Protein AF-A0AAD4HWP1-F1 (afdb_monomer_lite)

pLDDT: mean 71.3, std 18.56, range [20.5, 94.75]

InterPro domains:
  IPR002227 Tyrosinase copper-binding domain [PF00264] (103-149)
  IPR008922 Di-copper centre-containing domain superfamily [G3DSA:1.10.1280.10] (20-89)
  IPR008922 Di-copper centre-containing domain superfamily [G3DSA:1.10.1280.10] (90-234)
  IPR008922 Di-copper centre-containing domain superfamily [SSF48056] (41-222)

Radius of gyration: 22.64 Å; chains: 1; bounding box: 52×62×54 Å

Organism: NCBI:txid669026

Sequence (339 aa):
MLALSEFKALDETDELSYFGITVRIAAEYPPDLQPEYVAAAQTLRQPYWDWASDPTLPPALYTVNVTVRAPCGILEIPNPLRGYEFKRPAYDIFARTKTFDSSGWRVSSFEFPHNIVHALSVCNGTFSDLNWSAFDPIFNV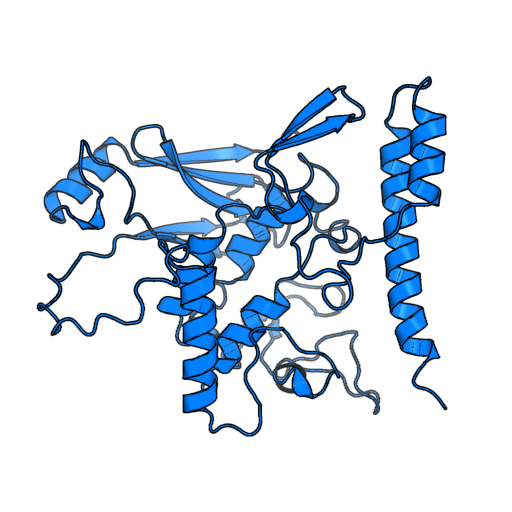DRLVAMWQVIHNEEAIFTVTGYSTGQYATLVNSTVGADSPLKPFFDENLNFHTSKTVANITRFGYTYPEMPNWAMPPEARAGHVRAQVNSLYSKGANSLGQMLSFSTASRSKARHYYTAEIVVDRSEMPLPSIMRLVVGGTVVGRMALLGMPQEGVATISLPLQEVPIGNQSMKDLPPARVVLFLQENLTIEIGKRQA

Structure (mmCIF, N/CA/C/O backbone):
data_AF-A0AAD4HWP1-F1
#
_entry.id   AF-A0AAD4HWP1-F1
#
loop_
_atom_site.group_PDB
_atom_site.id
_atom_site.type_symbol
_atom_site.label_atom_id
_atom_site.label_alt_id
_atom_site.label_comp_id
_atom_site.label_asym_id
_atom_site.label_entity_id
_atom_site.label_seq_id
_atom_site.pdbx_PDB_ins_code
_atom_site.Cartn_x
_atom_site.Cartn_y
_atom_site.Cartn_z
_atom_site.occupancy
_atom_site.B_iso_or_equiv
_atom_site.auth_seq_id
_atom_site.auth_comp_id
_atom_site.auth_asym_id
_atom_site.auth_atom_id
_atom_site.pdbx_PDB_model_num
ATOM 1 N N . MET A 1 1 ? 4.961 -23.664 -30.055 1.00 24.91 1 MET A N 1
ATOM 2 C CA . MET A 1 1 ? 3.611 -24.001 -29.551 1.00 24.91 1 MET A CA 1
ATOM 3 C C . MET A 1 1 ? 3.740 -24.363 -28.069 1.00 24.91 1 MET A C 1
ATOM 5 O O . MET A 1 1 ? 3.626 -25.525 -27.723 1.00 24.91 1 MET A O 1
ATOM 9 N N . LEU A 1 2 ? 4.091 -23.383 -27.222 1.00 21.86 2 LEU A N 1
ATOM 10 C CA . LEU A 1 2 ? 4.434 -23.590 -25.799 1.00 21.86 2 LEU A CA 1
ATOM 11 C C . LEU A 1 2 ? 3.837 -22.522 -24.854 1.00 21.86 2 LEU A C 1
ATOM 13 O O . LEU A 1 2 ? 4.086 -22.567 -23.665 1.00 21.86 2 LEU A O 1
ATOM 17 N N . ALA A 1 3 ? 3.007 -21.595 -25.349 1.00 22.25 3 ALA A N 1
ATOM 18 C CA . ALA A 1 3 ? 2.520 -20.451 -24.559 1.00 22.25 3 ALA A CA 1
ATOM 19 C C . ALA A 1 3 ? 1.042 -20.543 -24.116 1.00 22.25 3 ALA A C 1
ATOM 21 O O . ALA A 1 3 ? 0.520 -19.608 -23.525 1.00 22.25 3 ALA A O 1
ATOM 22 N N . LEU A 1 4 ? 0.346 -21.649 -24.403 1.00 22.45 4 LEU A N 1
ATOM 23 C CA . LEU A 1 4 ? -1.068 -21.838 -24.027 1.00 22.45 4 LEU A CA 1
ATOM 24 C C . LEU A 1 4 ? -1.260 -22.789 -22.835 1.00 22.45 4 LEU A C 1
ATOM 26 O O . LEU A 1 4 ? -2.320 -22.774 -22.223 1.00 22.45 4 LEU A O 1
ATOM 30 N N . SER A 1 5 ? -0.255 -23.597 -22.484 1.00 20.50 5 SER A N 1
ATOM 31 C CA . SER A 1 5 ? -0.328 -24.529 -21.350 1.00 20.50 5 SER A CA 1
ATOM 32 C C . SER A 1 5 ? 0.053 -23.890 -20.012 1.00 20.50 5 SER A C 1
ATOM 34 O O . SER A 1 5 ? -0.501 -24.278 -18.993 1.00 20.50 5 SER A O 1
ATOM 36 N N . GLU A 1 6 ? 0.949 -22.897 -19.998 1.00 25.31 6 GLU A N 1
ATOM 37 C CA . GLU A 1 6 ? 1.400 -22.235 -18.759 1.00 25.31 6 GLU A CA 1
ATOM 38 C C . GLU A 1 6 ? 0.406 -21.179 -18.252 1.00 25.31 6 GLU A C 1
ATOM 40 O O . GLU A 1 6 ? 0.183 -21.080 -17.049 1.00 25.31 6 GLU A O 1
ATOM 45 N N . PHE A 1 7 ? -0.283 -20.468 -19.153 1.00 23.41 7 PHE A N 1
ATOM 46 C CA . PHE A 1 7 ? -1.376 -19.560 -18.775 1.00 23.41 7 PHE A CA 1
ATOM 47 C C . PHE A 1 7 ? -2.590 -20.321 -18.225 1.00 23.41 7 PHE A C 1
ATOM 49 O O . PHE A 1 7 ? -3.254 -19.859 -17.305 1.00 23.41 7 PHE A O 1
ATOM 56 N N . LYS A 1 8 ? -2.837 -21.526 -18.754 1.00 22.92 8 LYS A N 1
ATOM 57 C CA . LYS A 1 8 ? -3.893 -22.418 -18.274 1.00 22.92 8 LYS A CA 1
ATOM 58 C C . LYS A 1 8 ? -3.562 -23.025 -16.907 1.00 22.92 8 LYS A C 1
ATOM 60 O O . LYS A 1 8 ? -4.467 -23.256 -16.124 1.00 22.92 8 LYS A O 1
ATOM 65 N N . ALA A 1 9 ? -2.278 -23.233 -16.607 1.00 24.92 9 ALA A N 1
ATOM 66 C CA . ALA A 1 9 ? -1.842 -23.752 -15.314 1.00 24.92 9 ALA A CA 1
ATOM 67 C C . ALA A 1 9 ? -2.007 -22.727 -14.180 1.00 24.92 9 ALA A C 1
ATOM 69 O O . ALA A 1 9 ? -2.403 -23.132 -13.096 1.00 24.92 9 ALA A O 1
ATOM 70 N N . LEU A 1 10 ? -1.758 -21.431 -14.428 1.00 30.08 10 LEU A N 1
ATOM 71 C CA . LEU A 1 10 ? -2.001 -20.355 -13.450 1.00 30.08 10 LEU A CA 1
ATOM 72 C C . LEU A 1 10 ? -3.505 -20.158 -13.168 1.00 30.08 10 LEU A C 1
ATOM 74 O O . LEU A 1 10 ? -3.900 -20.092 -12.007 1.00 30.08 10 LEU A O 1
ATOM 78 N N . ASP A 1 11 ? -4.335 -20.171 -14.217 1.00 33.06 11 ASP A N 1
ATOM 79 C CA . ASP A 1 11 ? -5.805 -20.079 -14.135 1.00 33.06 11 ASP A CA 1
ATOM 80 C C . ASP A 1 11 ? -6.427 -21.314 -13.444 1.00 33.06 11 ASP A C 1
ATOM 82 O O . ASP A 1 11 ? -7.262 -21.192 -12.551 1.00 33.06 11 ASP A O 1
ATOM 86 N N . GLU A 1 12 ? -5.943 -22.527 -13.751 1.00 31.53 12 GLU A N 1
ATOM 87 C CA . GLU A 1 12 ? -6.370 -23.756 -13.066 1.00 31.53 12 GLU A CA 1
ATOM 88 C C . GLU A 1 12 ? -5.889 -23.806 -11.599 1.00 31.53 12 GLU A C 1
ATOM 90 O O . GLU A 1 12 ? -6.622 -24.308 -10.748 1.00 31.53 12 GLU A O 1
ATOM 95 N N . THR A 1 13 ? -4.709 -23.266 -11.247 1.00 38.31 13 THR A N 1
ATOM 96 C CA . THR A 1 13 ? -4.259 -23.197 -9.838 1.00 38.31 13 THR A CA 1
ATOM 97 C C . THR A 1 13 ? -5.041 -22.187 -8.996 1.00 38.31 13 THR A C 1
ATOM 99 O O . THR A 1 13 ? -5.325 -22.480 -7.831 1.00 38.31 13 THR A O 1
ATOM 102 N N . ASP A 1 14 ? -5.449 -21.055 -9.575 1.00 41.28 14 ASP A N 1
ATOM 103 C CA . ASP A 1 14 ? -6.301 -20.068 -8.904 1.00 41.28 14 ASP A CA 1
ATOM 104 C C . ASP A 1 14 ? -7.759 -20.564 -8.797 1.00 41.28 14 ASP A C 1
ATOM 106 O O . ASP A 1 14 ? -8.369 -20.438 -7.732 1.00 41.28 14 ASP A O 1
ATOM 110 N N . GLU A 1 15 ? -8.307 -21.244 -9.818 1.00 37.56 15 GLU A N 1
ATOM 111 C CA . GLU A 1 15 ? -9.622 -21.911 -9.732 1.00 37.56 15 GLU A CA 1
ATOM 112 C C . GLU A 1 15 ? -9.649 -23.042 -8.681 1.00 37.56 15 GLU A C 1
ATOM 114 O O . GLU A 1 15 ? -10.634 -23.187 -7.946 1.00 37.56 15 GLU A O 1
ATOM 119 N N . LEU A 1 16 ? -8.568 -23.826 -8.553 1.00 39.19 16 LEU A N 1
ATOM 120 C CA . LEU A 1 16 ? -8.432 -24.867 -7.522 1.00 39.19 16 LEU A CA 1
ATOM 121 C C . LEU A 1 16 ? -8.314 -24.275 -6.101 1.00 39.19 16 LEU A C 1
ATOM 123 O O . LEU A 1 16 ? -8.800 -24.882 -5.141 1.00 39.19 16 LEU A O 1
ATOM 127 N N . SER A 1 17 ? -7.735 -23.076 -5.963 1.00 47.16 17 SER A N 1
ATOM 128 C CA . SER A 1 17 ? -7.664 -22.305 -4.710 1.00 47.16 17 SER A CA 1
ATOM 129 C C . SER A 1 17 ? -9.038 -21.748 -4.288 1.00 47.16 17 SER A C 1
ATOM 131 O O . SER A 1 17 ? -9.480 -21.944 -3.148 1.00 47.16 17 SER A O 1
ATOM 133 N N . TYR A 1 18 ? -9.776 -21.162 -5.241 1.00 43.44 18 TYR A N 1
ATOM 134 C CA . TYR A 1 18 ? -11.169 -20.716 -5.083 1.00 43.44 18 TYR A CA 1
ATOM 135 C C . TYR A 1 18 ? -12.092 -21.847 -4.604 1.00 43.44 18 TYR A C 1
ATOM 137 O O . TYR A 1 18 ? -12.914 -21.656 -3.699 1.00 43.44 18 TYR A O 1
ATOM 145 N N . PHE A 1 19 ? -11.940 -23.043 -5.178 1.00 47.94 19 PHE A N 1
ATOM 146 C CA . PHE A 1 19 ? -12.702 -24.234 -4.803 1.00 47.94 19 PHE A CA 1
ATOM 147 C C . PHE A 1 19 ? -12.403 -24.678 -3.359 1.00 47.94 19 PHE A C 1
ATOM 149 O O . PHE A 1 19 ? -13.318 -24.988 -2.598 1.00 47.94 19 PHE A O 1
ATOM 156 N N . GLY A 1 20 ? -11.136 -24.650 -2.929 1.00 51.03 20 GLY A N 1
ATOM 157 C CA . GLY A 1 20 ? -10.736 -25.077 -1.582 1.00 51.03 20 GLY A CA 1
ATOM 158 C C . GLY A 1 20 ? -11.319 -24.220 -0.448 1.00 51.03 20 GLY A C 1
ATOM 159 O O . GLY A 1 20 ? -11.746 -24.752 0.581 1.00 51.03 20 GLY A O 1
ATOM 160 N N . ILE A 1 21 ? -11.376 -22.897 -0.627 1.00 53.59 21 ILE A N 1
ATOM 161 C CA . ILE A 1 21 ? -11.897 -21.960 0.386 1.00 53.59 21 ILE A CA 1
ATOM 162 C C . ILE A 1 21 ? -13.422 -21.974 0.435 1.00 53.59 21 ILE A C 1
ATOM 164 O O . ILE A 1 21 ? -14.011 -22.021 1.516 1.00 53.59 21 ILE A O 1
ATOM 168 N N . THR A 1 22 ? -14.075 -21.962 -0.723 1.00 54.72 22 THR A N 1
ATOM 169 C CA . THR A 1 22 ? -15.540 -21.954 -0.803 1.00 54.72 22 THR A CA 1
ATOM 170 C C . THR A 1 22 ? -16.141 -23.238 -0.244 1.00 54.72 22 THR A C 1
ATOM 172 O O . THR A 1 22 ? -17.139 -23.171 0.468 1.00 54.72 22 THR A O 1
ATOM 175 N N . VAL A 1 23 ? -15.488 -24.389 -0.451 1.00 63.19 23 VAL A N 1
ATOM 176 C CA . VAL A 1 23 ? -15.881 -25.671 0.154 1.00 63.19 23 VAL A CA 1
ATOM 177 C C . VAL A 1 23 ? -15.722 -25.654 1.681 1.00 63.19 23 VAL A C 1
ATOM 179 O O . VAL A 1 23 ? -16.561 -26.212 2.388 1.00 63.19 23 VAL A O 1
ATOM 182 N N . ARG A 1 24 ? -14.700 -24.973 2.221 1.00 66.00 24 ARG A N 1
ATOM 183 C CA . ARG A 1 24 ? -14.530 -24.811 3.677 1.00 66.00 24 ARG A CA 1
ATOM 184 C C . ARG A 1 24 ? -15.569 -23.880 4.296 1.00 66.00 24 ARG A C 1
ATOM 186 O O . ARG A 1 24 ? -16.155 -24.240 5.308 1.00 66.00 24 ARG A O 1
ATOM 193 N N . ILE A 1 25 ? -15.833 -22.730 3.678 1.00 63.06 25 ILE A N 1
ATOM 194 C CA . ILE A 1 25 ? -16.871 -21.795 4.138 1.00 63.06 25 ILE A CA 1
ATOM 195 C C . ILE A 1 25 ? -18.251 -22.456 4.048 1.00 63.06 25 ILE A C 1
ATOM 197 O O . ILE A 1 25 ? -19.059 -22.325 4.963 1.00 63.06 25 ILE A O 1
ATOM 201 N N . ALA A 1 26 ? -18.511 -23.224 2.986 1.00 72.88 26 ALA A N 1
ATOM 202 C CA . ALA A 1 26 ? -19.734 -24.005 2.846 1.00 72.88 26 ALA A CA 1
ATOM 203 C C . ALA A 1 26 ? -19.926 -25.010 3.994 1.00 72.88 26 ALA A C 1
ATOM 205 O O . ALA A 1 26 ? -21.056 -25.223 4.429 1.00 72.88 26 ALA A O 1
ATOM 206 N N . ALA A 1 27 ? -18.838 -25.574 4.530 1.00 73.31 27 ALA A N 1
ATOM 207 C CA . ALA A 1 27 ? -18.883 -26.478 5.676 1.00 73.31 27 ALA A CA 1
ATOM 208 C C . ALA A 1 27 ? -19.236 -25.779 7.005 1.00 73.31 27 ALA A C 1
ATOM 210 O O . ALA A 1 27 ? -19.642 -26.459 7.944 1.00 73.31 27 ALA A O 1
ATOM 211 N N . GLU A 1 28 ? -19.137 -24.451 7.096 1.00 76.06 28 GLU A N 1
ATOM 212 C CA . GLU A 1 28 ? -19.514 -23.689 8.297 1.00 76.06 28 GLU A CA 1
ATOM 213 C C . GLU A 1 28 ? -21.018 -23.366 8.353 1.00 76.06 28 GLU A C 1
ATOM 215 O O . GLU A 1 28 ? -21.523 -23.000 9.415 1.00 76.06 28 GLU A O 1
ATOM 220 N N . TYR A 1 29 ? -21.754 -23.512 7.241 1.00 81.06 29 TYR A N 1
ATOM 221 C CA . TYR A 1 29 ? -23.195 -23.247 7.215 1.00 81.06 29 TYR A CA 1
ATOM 222 C C . TYR A 1 29 ? -23.994 -24.265 8.040 1.00 81.06 29 TYR A C 1
ATOM 224 O O . TYR A 1 29 ? -23.599 -25.431 8.147 1.00 81.06 29 TYR A O 1
ATOM 232 N N . PRO A 1 30 ? -25.162 -23.854 8.571 1.00 83.44 30 PRO A N 1
ATOM 233 C CA . PRO A 1 30 ? -26.112 -24.762 9.200 1.00 83.44 30 PRO A CA 1
ATOM 234 C C . PRO A 1 30 ? -26.432 -25.991 8.324 1.00 83.44 30 PRO A C 1
ATOM 236 O O . PRO A 1 30 ? -26.456 -25.867 7.094 1.00 83.44 30 PRO A O 1
ATOM 239 N N . PRO A 1 31 ? -26.706 -27.171 8.920 1.00 87.56 31 PRO A N 1
ATOM 240 C CA . PRO A 1 31 ? -26.867 -28.429 8.179 1.00 87.56 31 PRO A CA 1
ATOM 241 C C . PRO A 1 31 ? -27.932 -28.400 7.074 1.00 87.56 31 PRO A C 1
ATOM 243 O O . PRO A 1 31 ? -27.819 -29.118 6.085 1.00 87.56 31 PRO A O 1
ATOM 246 N N . ASP A 1 32 ? -28.964 -27.573 7.233 1.00 89.38 32 ASP A N 1
ATOM 247 C CA . ASP A 1 32 ? -30.044 -27.370 6.267 1.00 89.38 32 ASP A CA 1
ATOM 248 C C . ASP A 1 32 ? -29.620 -26.555 5.033 1.00 89.38 32 ASP A C 1
ATOM 250 O O . ASP A 1 32 ? -30.212 -26.715 3.968 1.00 89.38 32 ASP A O 1
ATOM 254 N N . LEU A 1 33 ? -28.581 -25.722 5.150 1.00 82.81 33 LEU A N 1
ATOM 255 C CA . LEU A 1 33 ? -28.052 -24.882 4.067 1.00 82.81 33 LEU A CA 1
ATOM 256 C C . LEU A 1 33 ? -26.756 -25.430 3.463 1.00 82.81 33 LEU A C 1
ATOM 258 O O . LEU A 1 33 ? -26.418 -25.114 2.324 1.00 82.81 33 LEU A O 1
ATOM 262 N N . GLN A 1 34 ? -26.036 -26.272 4.200 1.00 81.50 34 GLN A N 1
ATOM 263 C CA . GLN A 1 34 ? -24.757 -26.847 3.785 1.00 81.50 34 GLN A CA 1
ATOM 264 C C . GLN A 1 34 ? -24.772 -27.450 2.363 1.00 81.50 34 GLN A C 1
ATOM 266 O O . GLN A 1 34 ? -23.876 -27.117 1.586 1.00 81.50 34 GLN A O 1
ATOM 271 N N . PRO A 1 35 ? -25.766 -28.273 1.956 1.00 87.06 35 PRO A N 1
ATOM 272 C CA . PRO A 1 35 ? -25.779 -28.869 0.617 1.00 87.06 35 PRO A CA 1
ATOM 273 C C . PRO A 1 35 ? -25.828 -27.833 -0.514 1.00 87.06 35 PRO A C 1
ATOM 275 O O . PRO A 1 35 ? -25.159 -28.003 -1.532 1.00 87.06 35 PRO A O 1
ATOM 278 N N . GLU A 1 36 ? -26.586 -26.749 -0.323 1.00 86.56 36 GLU A N 1
ATOM 279 C CA . GLU A 1 36 ? -26.705 -25.648 -1.285 1.00 86.56 36 GLU A CA 1
ATOM 280 C C . GLU A 1 36 ? -25.365 -24.924 -1.444 1.00 86.56 36 GLU A C 1
ATOM 282 O O . GLU A 1 36 ? -24.879 -24.744 -2.560 1.00 86.56 36 GLU A O 1
ATOM 287 N N . TYR A 1 37 ? -24.729 -24.563 -0.328 1.00 80.25 37 TYR A N 1
ATOM 288 C CA . TYR A 1 37 ? -23.473 -23.818 -0.350 1.00 80.25 37 TYR A CA 1
ATOM 289 C C . TYR A 1 37 ? -22.280 -24.667 -0.791 1.00 80.25 37 TYR A C 1
ATOM 291 O O . TYR A 1 37 ? -21.380 -24.138 -1.440 1.00 80.25 37 TYR A O 1
ATOM 299 N N . VAL A 1 38 ? -22.278 -25.978 -0.517 1.00 80.62 38 VAL A N 1
ATOM 300 C CA . VAL A 1 38 ? -21.264 -26.902 -1.051 1.00 80.62 38 VAL A CA 1
ATOM 301 C C . VAL A 1 38 ? -21.410 -27.023 -2.567 1.00 80.62 38 VAL A C 1
ATOM 303 O O . VAL A 1 38 ? -20.410 -26.953 -3.277 1.00 80.62 38 VAL A O 1
ATOM 306 N N . ALA A 1 39 ? -22.636 -27.143 -3.085 1.00 80.75 39 ALA A N 1
ATOM 307 C CA . ALA A 1 39 ? -22.871 -27.162 -4.528 1.00 80.75 39 ALA A CA 1
ATOM 308 C C . ALA A 1 39 ? -22.471 -25.829 -5.187 1.00 80.75 39 ALA A C 1
ATOM 310 O O . ALA A 1 39 ? -21.779 -25.824 -6.205 1.00 80.75 39 ALA A O 1
ATOM 311 N N . ALA A 1 40 ? -22.835 -24.696 -4.577 1.00 73.31 40 ALA A N 1
ATOM 312 C CA . ALA A 1 40 ? -22.468 -23.371 -5.067 1.00 73.31 40 ALA A CA 1
ATOM 313 C C . ALA A 1 40 ? -20.943 -23.178 -5.102 1.00 73.31 40 ALA A C 1
ATOM 315 O O . ALA A 1 40 ? -20.411 -22.732 -6.118 1.00 73.31 40 ALA A O 1
ATOM 316 N N . ALA A 1 41 ? -20.242 -23.585 -4.039 1.00 70.50 41 ALA A N 1
ATOM 317 C CA . ALA A 1 41 ? -18.783 -23.574 -3.948 1.00 70.50 41 ALA A CA 1
ATOM 318 C C . ALA A 1 41 ? -18.117 -24.364 -5.083 1.00 70.50 41 ALA A C 1
ATOM 320 O O . ALA A 1 41 ? -17.163 -23.889 -5.693 1.00 70.50 41 ALA A O 1
ATOM 321 N N . GLN A 1 42 ? -18.663 -25.536 -5.423 1.00 69.69 42 GLN A N 1
ATOM 322 C CA . GLN A 1 42 ? -18.120 -26.376 -6.491 1.00 69.69 42 GLN A CA 1
ATOM 323 C C . GLN A 1 42 ? -18.219 -25.733 -7.882 1.00 69.69 42 GLN A C 1
ATOM 325 O O . GLN A 1 42 ? -17.381 -25.974 -8.753 1.00 69.69 42 GLN A O 1
ATOM 330 N N . THR A 1 43 ? -19.240 -24.902 -8.085 1.00 68.88 43 THR A N 1
ATOM 331 C CA . THR A 1 43 ? -19.504 -24.215 -9.357 1.00 68.88 43 THR A CA 1
ATOM 332 C C . THR A 1 43 ? -18.991 -22.781 -9.406 1.00 68.88 43 THR A C 1
ATOM 334 O O . THR A 1 43 ? -19.066 -22.154 -10.462 1.00 68.88 43 THR A O 1
ATOM 337 N N . LEU A 1 44 ? -18.486 -22.241 -8.292 1.00 61.22 44 LEU A N 1
ATOM 338 C CA . LEU A 1 44 ? -18.072 -20.845 -8.232 1.00 61.22 44 LEU A CA 1
ATOM 339 C C . LEU A 1 44 ? -16.889 -20.610 -9.171 1.00 61.22 44 LEU A C 1
ATOM 341 O O . LEU A 1 44 ? -15.956 -21.411 -9.231 1.00 61.22 44 LEU A O 1
ATOM 345 N N . ARG A 1 45 ? -16.943 -19.497 -9.899 1.00 58.81 45 ARG A N 1
ATOM 346 C CA . ARG A 1 45 ? -15.873 -18.989 -10.755 1.00 58.81 45 ARG A CA 1
ATOM 347 C C . ARG A 1 45 ? -15.689 -17.507 -10.511 1.00 58.81 45 ARG A C 1
ATOM 349 O O . ARG A 1 45 ? -16.640 -16.829 -10.113 1.00 58.81 45 ARG A O 1
ATOM 356 N N . GLN A 1 46 ? -14.476 -17.013 -10.739 1.00 54.53 46 GLN A N 1
ATOM 357 C CA . GLN A 1 46 ? -14.216 -15.586 -10.649 1.00 54.53 46 GLN A CA 1
ATOM 358 C C . GLN A 1 46 ? -15.059 -14.865 -11.713 1.00 54.53 46 GLN A C 1
ATOM 360 O O . GLN A 1 46 ? -14.939 -15.167 -12.902 1.00 54.53 46 GLN A O 1
ATOM 365 N N . PRO A 1 47 ? -15.956 -13.946 -11.315 1.00 58.84 47 PRO A N 1
ATOM 366 C CA . PRO A 1 47 ? -16.783 -13.243 -12.278 1.00 58.84 47 PRO A CA 1
ATOM 367 C C . PRO A 1 47 ? -15.910 -12.304 -13.111 1.00 58.84 47 PRO A C 1
ATOM 369 O O . PRO A 1 47 ? -15.082 -11.567 -12.574 1.00 58.84 47 PRO A O 1
ATOM 372 N N . TYR A 1 48 ? -16.135 -12.301 -14.421 1.00 44.50 48 TYR A N 1
ATOM 373 C CA . TYR A 1 48 ? -15.544 -11.333 -15.336 1.00 44.50 48 TYR A CA 1
ATOM 374 C C . TYR A 1 48 ? -16.609 -10.329 -15.781 1.00 44.50 48 TYR A C 1
ATOM 376 O O . TYR A 1 48 ? -17.789 -10.657 -15.910 1.00 44.50 48 TYR A O 1
ATOM 384 N N . TRP A 1 49 ? -16.192 -9.085 -16.004 1.00 48.97 49 TRP A N 1
ATOM 385 C CA . TRP A 1 49 ? -17.037 -8.061 -16.607 1.00 48.97 49 TRP A CA 1
ATOM 386 C C . TRP A 1 49 ? -16.635 -7.881 -18.070 1.00 48.97 49 TRP A C 1
ATOM 388 O O . TRP A 1 49 ? -15.552 -7.375 -18.371 1.00 48.97 49 TRP A O 1
ATOM 398 N N . ASP A 1 50 ? -17.516 -8.311 -18.972 1.00 43.22 50 ASP A N 1
ATOM 399 C CA . ASP A 1 50 ? -17.347 -8.169 -20.418 1.00 43.22 50 ASP A CA 1
ATOM 400 C C . ASP A 1 50 ? -17.786 -6.780 -20.893 1.00 43.22 50 ASP A C 1
ATOM 402 O O . ASP A 1 50 ? -18.847 -6.584 -21.490 1.00 43.22 50 ASP A O 1
ATOM 406 N N . TRP A 1 51 ? -16.941 -5.798 -20.604 1.00 38.34 51 TRP A N 1
ATOM 407 C CA . TRP A 1 51 ? -17.134 -4.399 -20.980 1.00 38.34 51 TRP A CA 1
ATOM 408 C C . TRP A 1 51 ? -17.244 -4.176 -22.499 1.00 38.34 51 TRP A C 1
ATOM 410 O O . TRP A 1 51 ? -17.727 -3.126 -22.924 1.00 38.34 51 TRP A O 1
ATOM 420 N N . ALA A 1 52 ? -16.790 -5.133 -23.319 1.00 35.28 52 ALA A N 1
ATOM 421 C CA . ALA A 1 52 ? -16.872 -5.062 -24.775 1.00 35.28 52 ALA A CA 1
ATOM 422 C C . ALA A 1 52 ? -18.272 -5.433 -25.295 1.00 35.28 52 ALA A C 1
ATOM 424 O O . ALA A 1 52 ? -18.685 -4.923 -26.338 1.00 35.28 52 ALA A O 1
ATOM 425 N N . SER A 1 53 ? -19.008 -6.275 -24.561 1.00 38.25 53 SER A N 1
ATOM 426 C CA . SER A 1 53 ? -20.417 -6.585 -24.827 1.00 38.25 53 SER A CA 1
ATOM 427 C C . SER A 1 53 ? -21.378 -5.631 -24.109 1.00 38.25 53 SER A C 1
ATOM 429 O O . SER A 1 53 ? -22.382 -5.231 -24.696 1.00 38.25 53 SER A O 1
ATOM 431 N N . ASP A 1 54 ? -21.101 -5.282 -22.849 1.00 43.19 54 ASP A N 1
ATOM 432 C CA . ASP A 1 54 ? -21.898 -4.336 -22.060 1.00 43.19 54 ASP A CA 1
ATOM 433 C C . ASP A 1 54 ? -20.986 -3.420 -21.224 1.00 43.19 54 ASP A C 1
ATOM 435 O O . ASP A 1 54 ? -20.403 -3.852 -20.223 1.00 43.19 54 ASP A O 1
ATOM 439 N N . PRO A 1 55 ? -20.872 -2.133 -21.592 1.00 42.31 55 PRO A N 1
ATOM 440 C CA . PRO A 1 55 ? -20.022 -1.180 -20.891 1.00 42.31 55 PRO A CA 1
ATOM 441 C C . PRO A 1 55 ? -20.630 -0.678 -19.570 1.00 42.31 55 PRO A C 1
ATOM 443 O O . PRO A 1 55 ? -20.031 0.167 -18.902 1.00 42.31 55 PRO A O 1
ATOM 446 N N . THR A 1 56 ? -21.816 -1.146 -19.179 1.00 53.66 56 THR A N 1
ATOM 447 C CA . THR A 1 56 ? -22.433 -0.795 -17.898 1.00 53.66 56 THR A CA 1
ATOM 448 C C . THR A 1 56 ? -21.693 -1.494 -16.763 1.00 53.66 56 THR A C 1
ATOM 450 O O . THR A 1 56 ? -21.558 -2.715 -16.748 1.00 53.66 56 THR A O 1
ATOM 453 N N . LEU A 1 57 ? -21.221 -0.721 -15.780 1.00 45.97 57 LEU A N 1
ATOM 454 C CA . LEU A 1 57 ? -20.580 -1.281 -14.589 1.00 45.97 57 LEU A CA 1
ATOM 455 C C . LEU A 1 57 ? -21.551 -2.226 -13.858 1.00 45.97 57 LEU A C 1
ATOM 457 O O . LEU A 1 57 ? -22.697 -1.841 -13.622 1.00 45.97 57 LEU A O 1
ATOM 461 N N . PRO A 1 58 ? -21.114 -3.424 -13.436 1.00 60.62 58 PRO A N 1
ATOM 462 C CA . PRO A 1 58 ? -21.935 -4.297 -12.611 1.00 60.62 58 PRO A CA 1
ATOM 463 C C . PRO A 1 58 ? -22.289 -3.639 -11.264 1.00 60.62 58 PRO A C 1
ATOM 465 O O . PRO A 1 58 ? -21.405 -3.052 -10.633 1.00 60.62 58 PRO A O 1
ATOM 468 N N . PRO A 1 59 ? -23.528 -3.796 -10.751 1.00 69.00 59 PRO A N 1
ATOM 469 C CA . PRO A 1 59 ? -23.938 -3.313 -9.426 1.00 69.00 59 PRO A CA 1
ATOM 470 C C . PRO A 1 59 ? -22.977 -3.693 -8.302 1.00 69.00 59 PRO A C 1
ATOM 472 O O . PRO A 1 59 ? -22.668 -2.874 -7.437 1.00 69.00 59 PRO A O 1
ATOM 475 N N .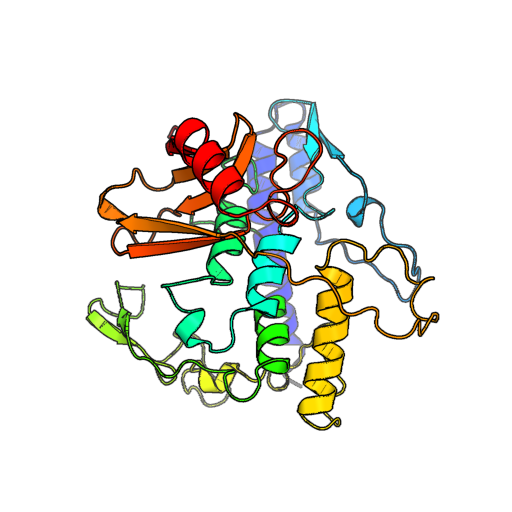 ALA A 1 60 ? -22.412 -4.899 -8.385 1.00 64.69 60 ALA A N 1
ATOM 476 C CA . ALA A 1 60 ? -21.392 -5.388 -7.469 1.00 64.69 60 ALA A CA 1
ATOM 477 C C . ALA A 1 60 ? -20.217 -4.408 -7.280 1.00 64.69 60 ALA A C 1
ATOM 479 O O . ALA A 1 60 ? -19.643 -4.377 -6.201 1.00 64.69 60 ALA A O 1
ATOM 480 N N . LEU A 1 61 ? -19.895 -3.558 -8.259 1.00 55.75 61 LEU A N 1
ATOM 481 C CA . LEU A 1 61 ? -18.792 -2.596 -8.178 1.00 55.75 61 LEU A CA 1
ATOM 482 C C . LEU A 1 61 ? -19.171 -1.240 -7.556 1.00 55.75 61 LEU A C 1
ATOM 484 O O . LEU A 1 61 ? -18.288 -0.425 -7.299 1.00 55.75 61 LEU A O 1
ATOM 488 N N . TYR A 1 62 ? -20.456 -0.953 -7.307 1.00 57.53 62 TYR A N 1
ATOM 489 C CA . TYR A 1 62 ? -20.881 0.365 -6.803 1.00 57.53 62 TYR A CA 1
ATOM 490 C C . TYR A 1 62 ? -21.975 0.353 -5.724 1.00 57.53 62 TYR A C 1
ATOM 492 O O . TYR A 1 62 ? -22.249 1.410 -5.141 1.00 57.53 62 TYR A O 1
ATOM 500 N N . THR A 1 63 ? -22.575 -0.795 -5.392 1.00 66.69 63 THR A N 1
ATOM 501 C CA . THR A 1 63 ? -23.575 -0.911 -4.311 1.00 66.69 63 THR A CA 1
ATOM 502 C C . THR A 1 63 ? -22.953 -0.679 -2.938 1.00 66.69 63 THR A C 1
ATOM 504 O O . THR A 1 63 ? -21.937 -1.286 -2.629 1.00 66.69 63 THR A O 1
ATOM 507 N N . VAL A 1 64 ? -23.545 0.191 -2.106 1.00 61.25 64 VAL A N 1
ATOM 508 C CA . VAL A 1 64 ? -22.969 0.636 -0.817 1.00 61.25 64 VAL A CA 1
ATOM 509 C C . VAL A 1 64 ? -22.668 -0.507 0.135 1.00 61.25 64 VAL A C 1
ATOM 511 O O . VAL A 1 64 ? -21.531 -0.667 0.580 1.00 61.25 64 VAL A O 1
ATOM 514 N N . ASN A 1 65 ? -23.700 -1.292 0.385 1.00 71.12 65 ASN A N 1
ATOM 515 C CA . ASN A 1 65 ? -23.678 -2.461 1.226 1.00 71.12 65 ASN A CA 1
ATOM 516 C C . ASN A 1 65 ? -24.208 -3.631 0.408 1.00 71.12 65 ASN A C 1
ATOM 518 O O . ASN A 1 65 ? -25.028 -3.446 -0.492 1.00 71.12 65 ASN A O 1
ATOM 522 N N . VAL A 1 66 ? -23.754 -4.830 0.727 1.00 71.56 66 VAL A N 1
ATOM 523 C CA . VAL A 1 66 ? -24.299 -6.065 0.175 1.00 71.56 66 VAL A CA 1
ATOM 524 C C . VAL A 1 66 ? -24.908 -6.872 1.304 1.00 71.56 66 VAL A C 1
ATOM 526 O O . VAL A 1 66 ? -24.349 -6.983 2.396 1.00 71.56 66 VAL A O 1
ATOM 529 N N . THR A 1 67 ? -26.080 -7.431 1.038 1.00 81.38 67 THR A N 1
ATOM 530 C CA . THR A 1 67 ? -26.693 -8.405 1.929 1.00 81.38 67 THR A CA 1
ATOM 531 C C . THR A 1 67 ? -26.092 -9.766 1.617 1.00 81.38 67 THR A C 1
ATOM 533 O O . THR A 1 67 ? -26.211 -10.258 0.497 1.00 81.38 67 THR A O 1
ATOM 536 N N . VAL A 1 68 ? -25.437 -10.366 2.604 1.00 75.81 68 VAL A N 1
ATOM 537 C CA . VAL A 1 68 ? -24.822 -11.688 2.495 1.00 75.81 68 VAL A CA 1
ATOM 538 C C . VAL A 1 68 ? -25.530 -12.620 3.459 1.00 75.81 68 VAL A C 1
ATOM 540 O O . VAL A 1 68 ? -25.716 -12.309 4.634 1.00 75.81 68 VAL A O 1
ATOM 543 N N . ARG A 1 69 ? -25.926 -13.788 2.964 1.00 77.75 69 ARG A N 1
ATOM 544 C CA . ARG A 1 69 ? -26.365 -14.889 3.814 1.00 77.75 69 ARG A CA 1
ATOM 545 C C . ARG A 1 69 ? -25.119 -15.663 4.216 1.00 77.75 69 ARG A C 1
ATOM 547 O O . ARG A 1 69 ? -24.596 -16.387 3.384 1.00 77.75 69 ARG A O 1
ATOM 554 N N . ALA A 1 70 ? -24.633 -15.424 5.430 1.00 72.69 70 ALA A N 1
ATOM 555 C CA . ALA A 1 70 ? -23.415 -15.993 6.000 1.00 72.69 70 ALA A CA 1
ATOM 556 C C . ALA A 1 70 ? -23.736 -17.193 6.919 1.00 72.69 70 ALA A C 1
ATOM 558 O O . ALA A 1 70 ? -24.899 -17.367 7.299 1.00 72.69 70 ALA A O 1
ATOM 559 N N . PRO A 1 71 ? -22.730 -17.982 7.353 1.00 66.94 71 PRO A N 1
ATOM 560 C CA . PRO A 1 71 ? -22.932 -19.087 8.298 1.00 66.94 71 PRO A CA 1
ATOM 561 C C . PRO A 1 71 ? -23.655 -18.688 9.595 1.00 66.94 71 PRO A C 1
ATOM 563 O O . PRO A 1 71 ? -24.436 -19.456 10.149 1.00 66.94 71 PRO A O 1
ATOM 566 N N . CYS A 1 72 ? -23.439 -17.456 10.059 1.00 62.16 72 CYS A N 1
ATOM 567 C CA . CYS A 1 72 ? -24.044 -16.896 11.268 1.00 62.16 72 CYS A CA 1
ATOM 568 C C . CYS A 1 72 ? -25.379 -16.160 11.032 1.00 62.16 72 CYS A C 1
ATOM 570 O O . CYS A 1 72 ? -25.906 -15.546 11.960 1.00 62.16 72 CYS A O 1
ATOM 572 N N . GLY A 1 73 ? -25.940 -16.223 9.820 1.00 67.06 73 GLY A N 1
ATOM 573 C CA . GLY A 1 73 ? -27.218 -15.606 9.460 1.00 67.06 73 GLY A CA 1
ATOM 574 C C . GLY A 1 73 ? -27.111 -14.582 8.330 1.00 67.06 73 GLY A C 1
ATOM 575 O O . GLY A 1 73 ? -26.076 -14.424 7.685 1.00 67.06 73 GLY A O 1
ATOM 576 N N . ILE A 1 74 ? -28.217 -13.890 8.055 1.00 76.38 74 ILE A N 1
ATOM 577 C CA . ILE A 1 74 ? -28.251 -12.823 7.049 1.00 76.38 74 ILE A CA 1
ATOM 578 C C . ILE A 1 74 ? -27.671 -11.551 7.664 1.00 76.38 74 ILE A C 1
ATOM 580 O O . ILE A 1 74 ? -28.147 -11.083 8.697 1.00 76.38 74 ILE A O 1
ATOM 584 N N . LEU A 1 75 ? -26.658 -10.993 7.011 1.00 62.88 75 LEU A N 1
ATOM 585 C CA . LEU A 1 75 ? -25.939 -9.803 7.443 1.00 62.88 75 LEU A CA 1
ATOM 586 C C . LEU A 1 75 ? -25.917 -8.782 6.308 1.00 62.88 75 LEU A C 1
ATOM 588 O O . LEU A 1 75 ? -25.764 -9.137 5.140 1.00 62.88 75 LEU A O 1
ATOM 592 N N . GLU A 1 76 ? -26.014 -7.504 6.650 1.00 71.50 76 GLU A N 1
ATOM 593 C CA . GLU A 1 76 ? -25.681 -6.418 5.735 1.00 71.50 76 GLU A CA 1
ATOM 594 C C . GLU A 1 76 ? -24.244 -5.979 6.021 1.00 71.50 76 GLU A C 1
ATOM 596 O O . GLU A 1 76 ? -23.927 -5.546 7.130 1.00 71.50 76 GLU A O 1
ATOM 601 N N . ILE A 1 77 ? -23.363 -6.128 5.033 1.00 57.91 77 ILE A N 1
ATOM 602 C CA . ILE A 1 77 ? -21.951 -5.759 5.153 1.00 57.91 77 ILE A CA 1
ATOM 603 C C . ILE A 1 77 ? -21.611 -4.649 4.155 1.00 57.91 77 ILE A C 1
ATOM 605 O O . ILE A 1 77 ? -22.206 -4.597 3.075 1.00 57.91 77 ILE A O 1
ATOM 609 N N . PRO A 1 78 ? -20.641 -3.766 4.458 1.00 56.91 78 PRO A N 1
ATOM 610 C CA . PRO A 1 78 ? -20.083 -2.866 3.457 1.00 56.91 78 PRO A CA 1
ATOM 611 C C . PRO A 1 78 ? -19.605 -3.667 2.250 1.00 56.91 78 PRO A C 1
ATOM 613 O O . PRO A 1 78 ? -18.941 -4.689 2.418 1.00 56.91 78 PRO A O 1
ATOM 616 N N . ASN A 1 79 ? -19.940 -3.219 1.041 1.00 61.56 79 ASN A N 1
ATOM 617 C CA . ASN A 1 79 ? -19.594 -3.963 -0.161 1.00 61.56 79 ASN A CA 1
ATOM 618 C C . ASN A 1 79 ? -18.068 -4.007 -0.358 1.00 61.56 79 ASN A C 1
ATOM 620 O O . ASN A 1 79 ? -17.476 -2.966 -0.670 1.00 61.56 79 ASN A O 1
ATOM 624 N N . PRO A 1 80 ? -17.424 -5.186 -0.239 1.00 57.22 80 PRO A N 1
ATOM 625 C CA . PRO A 1 80 ? -15.976 -5.297 -0.387 1.00 57.22 80 PRO A CA 1
ATOM 626 C C . PRO A 1 80 ? -15.508 -4.968 -1.813 1.00 57.22 80 PRO A C 1
ATOM 628 O O . PRO A 1 80 ? -14.359 -4.581 -2.004 1.00 57.22 80 PRO A O 1
ATOM 631 N N . LEU A 1 81 ? -16.406 -5.041 -2.802 1.00 55.91 81 LEU A N 1
ATOM 632 C CA . LEU A 1 81 ? -16.133 -4.773 -4.215 1.00 55.91 81 LEU A CA 1
ATOM 633 C C . LEU A 1 81 ? -16.363 -3.303 -4.622 1.00 55.91 81 LEU A C 1
ATOM 635 O O . LEU A 1 81 ? -15.920 -2.890 -5.690 1.00 55.91 81 LEU A O 1
ATOM 639 N N . ARG A 1 82 ? -17.009 -2.485 -3.773 1.00 53.00 82 ARG A N 1
ATOM 640 C CA . ARG A 1 82 ? -17.247 -1.044 -4.029 1.00 53.00 82 ARG A CA 1
ATOM 641 C C . ARG A 1 82 ? -16.030 -0.160 -3.748 1.00 53.00 82 ARG A C 1
ATOM 643 O O . ARG A 1 82 ? -15.982 0.999 -4.162 1.00 53.00 82 ARG A O 1
ATOM 650 N N . GLY A 1 83 ? -15.049 -0.706 -3.036 1.00 46.12 83 GLY A N 1
ATOM 651 C CA . GLY A 1 83 ? -13.885 0.017 -2.549 1.00 46.12 83 GLY A CA 1
ATOM 652 C C . GLY A 1 83 ? -14.090 0.550 -1.130 1.00 46.12 83 GLY A C 1
ATOM 653 O O . GLY A 1 83 ? -15.022 1.292 -0.832 1.00 46.12 83 GLY A O 1
ATOM 654 N N . TYR A 1 84 ? -13.171 0.184 -0.245 1.00 43.47 84 TYR A N 1
ATOM 655 C CA . TYR A 1 84 ? -12.970 0.808 1.065 1.00 43.47 84 TYR A CA 1
ATOM 656 C C . TYR A 1 84 ? -12.287 2.184 0.883 1.00 43.47 84 TYR A C 1
ATOM 658 O O . TYR A 1 84 ? -11.664 2.425 -0.155 1.00 43.47 84 TYR A O 1
ATOM 666 N N . GLU A 1 85 ? -12.365 3.109 1.857 1.00 49.19 85 GLU A N 1
ATOM 667 C CA . GLU A 1 85 ? -11.697 4.433 1.797 1.00 49.19 85 GLU A CA 1
ATOM 668 C C . GLU A 1 85 ? -10.149 4.344 1.907 1.00 49.19 85 GLU A C 1
ATOM 670 O O . GLU A 1 85 ? -9.494 5.067 2.654 1.00 49.19 85 GLU A O 1
ATOM 675 N N . PHE A 1 86 ? -9.521 3.480 1.107 1.00 52.47 86 PHE A N 1
ATOM 676 C CA . PHE A 1 86 ? -8.074 3.414 0.881 1.00 52.47 86 PHE A CA 1
ATOM 677 C C . PHE A 1 86 ? -7.551 4.573 0.030 1.00 52.47 86 PHE A C 1
ATOM 679 O O . PHE A 1 86 ? -6.341 4.778 -0.060 1.00 52.47 86 PHE A O 1
ATOM 686 N N . LYS A 1 87 ? -8.453 5.352 -0.585 1.00 61.03 87 LYS A N 1
ATOM 687 C CA . LYS A 1 87 ? -8.100 6.405 -1.541 1.00 61.03 87 LYS A CA 1
ATOM 688 C C . LYS A 1 87 ? -7.120 7.413 -0.955 1.00 61.03 87 LYS A C 1
ATOM 690 O O . LYS A 1 87 ? -6.191 7.802 -1.643 1.00 61.03 87 LYS A O 1
ATOM 695 N N . ARG A 1 88 ? -7.283 7.811 0.312 1.00 65.38 88 ARG A N 1
ATOM 696 C CA . ARG A 1 88 ? -6.423 8.838 0.919 1.00 65.38 88 ARG A CA 1
ATOM 697 C C . ARG A 1 88 ? -5.015 8.366 1.263 1.00 65.38 88 ARG A C 1
ATOM 699 O O . ARG A 1 88 ? -4.095 9.037 0.810 1.00 65.38 88 ARG A O 1
ATOM 706 N N . PRO A 1 89 ? -4.815 7.269 2.015 1.00 63.41 89 PRO A N 1
ATOM 707 C CA . PRO A 1 89 ? -3.468 6.754 2.247 1.00 63.41 89 PRO A CA 1
ATOM 708 C C . PRO A 1 89 ? -2.740 6.424 0.937 1.00 63.41 89 PRO A C 1
ATOM 710 O O . PRO A 1 89 ? -1.583 6.791 0.786 1.00 63.41 89 PRO A O 1
ATOM 713 N N . ALA A 1 90 ? -3.431 5.832 -0.047 1.00 66.56 90 ALA A N 1
ATOM 714 C CA . ALA A 1 90 ? -2.847 5.571 -1.364 1.00 66.56 90 ALA A CA 1
ATOM 715 C C . ALA A 1 90 ? -2.483 6.868 -2.111 1.00 66.56 90 ALA A C 1
ATOM 717 O O . ALA A 1 90 ? -1.386 6.987 -2.649 1.00 66.56 90 ALA A O 1
ATOM 718 N N . TYR A 1 91 ? -3.373 7.865 -2.115 1.00 71.75 91 TYR A N 1
ATOM 719 C CA . TYR A 1 91 ? -3.114 9.163 -2.742 1.00 71.75 91 TYR A CA 1
ATOM 720 C C . TYR A 1 91 ? -1.964 9.924 -2.076 1.00 71.75 91 TYR A C 1
ATOM 722 O O . TYR A 1 91 ? -1.190 10.572 -2.773 1.00 71.75 91 TYR A O 1
ATOM 730 N N . ASP A 1 92 ? -1.827 9.841 -0.749 1.00 73.19 92 ASP A N 1
ATOM 731 C CA . ASP A 1 92 ? -0.721 10.471 -0.021 1.00 73.19 92 ASP A CA 1
ATOM 732 C C . ASP A 1 92 ? 0.631 9.916 -0.488 1.00 73.19 92 ASP A C 1
ATOM 734 O O . ASP A 1 92 ? 1.558 10.694 -0.711 1.00 73.19 92 ASP A O 1
ATOM 738 N N . ILE A 1 93 ? 0.704 8.602 -0.742 1.00 74.00 93 ILE A N 1
ATOM 739 C CA . ILE A 1 93 ? 1.898 7.943 -1.287 1.00 74.00 93 ILE A CA 1
ATOM 740 C C . ILE A 1 93 ? 2.223 8.490 -2.685 1.00 74.00 93 ILE A C 1
ATOM 742 O O . ILE A 1 93 ? 3.334 8.957 -2.925 1.00 74.00 93 ILE A O 1
ATOM 746 N N . PHE A 1 94 ? 1.243 8.534 -3.595 1.00 75.44 94 PHE A N 1
ATOM 747 C CA . PHE A 1 94 ? 1.449 9.102 -4.936 1.00 75.44 94 PHE A CA 1
ATOM 748 C C . PHE A 1 94 ? 1.825 10.590 -4.928 1.00 75.44 94 PHE A C 1
ATOM 750 O O . PHE A 1 94 ? 2.525 11.058 -5.822 1.00 75.44 94 PHE A O 1
ATOM 757 N N . ALA A 1 95 ? 1.326 11.356 -3.957 1.00 78.00 95 ALA A N 1
ATOM 758 C CA . ALA A 1 95 ? 1.530 12.797 -3.908 1.00 78.00 95 ALA A CA 1
ATOM 759 C C . ALA A 1 95 ? 2.843 13.205 -3.221 1.00 78.00 95 ALA A C 1
ATOM 761 O O . ALA A 1 95 ? 3.364 14.287 -3.507 1.00 78.00 95 ALA A O 1
ATOM 762 N N . ARG A 1 96 ? 3.356 12.397 -2.282 1.00 74.56 96 ARG A N 1
ATOM 763 C CA . ARG A 1 96 ? 4.436 12.817 -1.372 1.00 74.56 96 ARG A CA 1
ATOM 764 C C . ARG A 1 96 ? 5.683 11.953 -1.442 1.00 74.56 96 ARG A C 1
ATOM 766 O O . ARG A 1 96 ? 6.767 12.486 -1.199 1.00 74.56 96 ARG A O 1
ATOM 773 N N . THR A 1 97 ? 5.564 10.672 -1.773 1.00 74.00 97 THR A N 1
ATOM 774 C CA . THR A 1 97 ? 6.709 9.763 -1.772 1.00 74.00 97 THR A CA 1
ATOM 775 C C . THR A 1 97 ? 7.431 9.855 -3.106 1.00 74.00 97 THR A C 1
ATOM 777 O O . THR A 1 97 ? 6.885 9.489 -4.142 1.00 74.00 97 THR A O 1
ATOM 780 N N . LYS A 1 98 ? 8.651 10.403 -3.086 1.00 74.38 98 LYS A N 1
ATOM 781 C CA . LYS A 1 98 ? 9.426 10.690 -4.305 1.00 74.38 98 LYS A CA 1
ATOM 782 C C . LYS A 1 98 ? 10.486 9.649 -4.623 1.00 74.38 98 LYS A C 1
ATOM 784 O O . LYS A 1 98 ? 10.888 9.572 -5.774 1.00 74.38 98 LYS A O 1
ATOM 789 N N . THR A 1 99 ? 10.921 8.886 -3.623 1.00 70.62 99 THR A N 1
ATOM 790 C CA . THR A 1 99 ? 11.938 7.841 -3.776 1.00 70.62 99 THR A CA 1
ATOM 791 C C . THR A 1 99 ? 11.426 6.532 -3.204 1.00 70.62 99 THR A C 1
ATOM 793 O O . THR A 1 99 ? 10.696 6.542 -2.207 1.00 70.62 99 THR A O 1
ATOM 796 N N . PHE A 1 100 ? 11.836 5.403 -3.780 1.00 66.12 100 PHE A N 1
ATOM 797 C CA . PHE A 1 100 ? 11.449 4.097 -3.245 1.00 66.12 100 PHE A CA 1
ATOM 798 C C . PHE A 1 100 ? 11.994 3.914 -1.820 1.00 66.12 100 PHE A C 1
ATOM 800 O O . PHE A 1 100 ? 11.301 3.404 -0.944 1.00 66.12 100 PHE A O 1
ATOM 807 N N . ASP A 1 101 ? 13.189 4.437 -1.543 1.00 60.28 101 ASP A N 1
ATOM 808 C CA . ASP A 1 101 ? 13.820 4.391 -0.220 1.00 60.28 101 ASP A CA 1
ATOM 809 C C . ASP A 1 101 ? 13.053 5.212 0.836 1.00 60.28 101 ASP A C 1
ATOM 811 O O . ASP A 1 101 ? 13.024 4.842 2.007 1.00 60.28 101 ASP A O 1
ATOM 815 N N . SER A 1 102 ? 12.362 6.286 0.426 1.00 54.53 102 SER A N 1
ATOM 816 C CA . SER A 1 102 ? 11.434 7.030 1.295 1.00 54.53 102 SER A CA 1
ATOM 817 C C . SER A 1 102 ? 10.063 6.365 1.442 1.00 54.53 102 SER A C 1
ATOM 819 O O . SER A 1 102 ? 9.311 6.780 2.314 1.00 54.53 102 SER A O 1
ATOM 821 N N . SER A 1 103 ? 9.768 5.335 0.636 1.00 50.56 103 SER A N 1
ATOM 822 C CA . SER A 1 103 ? 8.601 4.442 0.753 1.00 50.56 103 SER A CA 1
ATOM 823 C C . SER A 1 103 ? 8.920 3.110 1.454 1.00 50.56 103 SER A C 1
ATOM 825 O O . SER A 1 103 ? 8.015 2.342 1.771 1.00 50.56 103 SER A O 1
ATOM 827 N N . GLY A 1 104 ? 10.202 2.820 1.708 1.00 43.84 104 GLY A N 1
ATOM 828 C CA . GLY A 1 104 ? 10.684 1.572 2.297 1.00 43.84 104 GLY A CA 1
ATOM 829 C C . GLY A 1 104 ? 10.752 1.639 3.822 1.00 43.84 104 GLY A C 1
ATOM 830 O O . GLY A 1 104 ? 11.586 2.343 4.386 1.00 43.84 104 GLY A O 1
ATOM 831 N N . TRP A 1 105 ? 9.884 0.883 4.499 1.00 41.94 105 TRP A N 1
ATOM 832 C CA . TRP A 1 105 ? 9.908 0.563 5.940 1.00 41.94 105 TRP A CA 1
ATOM 833 C C . TRP A 1 105 ? 9.858 1.715 6.961 1.00 41.94 105 TRP A C 1
ATOM 835 O O . TRP A 1 105 ? 9.712 1.439 8.149 1.00 41.94 105 TRP A O 1
ATOM 845 N N . ARG A 1 106 ? 9.983 2.991 6.569 1.00 45.62 106 ARG A N 1
ATOM 846 C CA . ARG A 1 106 ? 10.158 4.093 7.535 1.00 45.62 106 ARG A CA 1
ATOM 847 C C . ARG A 1 106 ? 9.159 5.238 7.420 1.00 45.62 106 ARG A C 1
ATOM 849 O O . ARG A 1 106 ? 8.932 5.877 8.437 1.00 45.62 106 ARG A O 1
ATOM 856 N N . VAL A 1 107 ? 8.537 5.491 6.266 1.00 49.28 107 VAL A N 1
ATOM 857 C CA . VAL A 1 107 ? 7.464 6.494 6.120 1.00 49.28 107 VAL A CA 1
ATOM 858 C C . VAL A 1 107 ? 6.620 6.130 4.883 1.00 49.28 107 VAL A C 1
ATOM 860 O O . VAL A 1 107 ? 7.179 5.797 3.853 1.00 49.28 107 VAL A O 1
ATOM 863 N N . SER A 1 108 ? 5.287 6.125 4.975 1.00 55.06 108 SER A N 1
ATOM 864 C CA . SER A 1 108 ? 4.333 5.976 3.846 1.00 55.06 108 SER A CA 1
ATOM 865 C C . SER A 1 108 ? 4.669 4.946 2.740 1.00 55.06 108 SER A C 1
ATOM 867 O O . SER A 1 108 ? 5.019 5.305 1.615 1.00 55.06 108 SER A O 1
ATOM 869 N N . SER A 1 109 ? 4.472 3.659 3.047 1.00 69.81 109 SER A N 1
ATOM 870 C CA . SER A 1 109 ? 4.594 2.519 2.118 1.00 69.81 109 SER A CA 1
ATOM 871 C C . SER A 1 109 ? 3.235 2.067 1.565 1.00 69.81 109 SER A C 1
ATOM 873 O O . SER A 1 109 ? 2.233 2.165 2.274 1.00 69.81 109 SER A O 1
ATOM 875 N N . PHE A 1 110 ? 3.196 1.475 0.361 1.00 71.44 110 PHE A N 1
ATOM 876 C CA . PHE A 1 110 ? 2.021 0.731 -0.132 1.00 71.44 110 PHE A CA 1
ATOM 877 C C . PHE A 1 110 ? 1.707 -0.520 0.704 1.00 71.44 110 PHE A C 1
ATOM 879 O O . PHE A 1 110 ? 0.555 -0.950 0.734 1.00 71.44 110 PHE A O 1
ATOM 886 N N . GLU A 1 111 ? 2.685 -1.051 1.441 1.00 72.94 111 GLU A N 1
ATOM 887 C CA . GLU A 1 111 ? 2.508 -2.139 2.412 1.00 72.94 111 GLU A CA 1
ATOM 888 C C . GLU A 1 111 ? 1.524 -1.751 3.519 1.00 72.94 111 GLU A C 1
ATOM 890 O O . GLU A 1 111 ? 0.771 -2.581 4.020 1.00 72.94 111 GLU A O 1
ATOM 895 N N . PHE A 1 112 ? 1.483 -0.470 3.884 1.00 68.62 112 PHE A N 1
ATOM 896 C CA . PHE A 1 112 ? 0.623 -0.006 4.955 1.00 68.62 112 PHE A CA 1
ATOM 897 C C . PHE A 1 112 ? -0.886 -0.149 4.635 1.00 68.62 112 PHE A C 1
ATOM 899 O O . PHE A 1 112 ? -1.589 -0.858 5.367 1.00 68.62 112 PHE A O 1
ATOM 906 N N . PRO A 1 113 ? -1.428 0.484 3.571 1.00 66.44 113 PRO A N 1
ATOM 907 C CA . PRO A 1 113 ? -2.821 0.278 3.193 1.00 66.44 113 PRO A CA 1
ATOM 908 C C . PRO A 1 113 ? -3.099 -1.192 2.853 1.00 66.44 113 PRO A C 1
ATOM 910 O O . PRO A 1 113 ? -4.176 -1.677 3.184 1.00 66.44 113 PRO A O 1
ATOM 913 N N . HIS A 1 114 ? -2.123 -1.918 2.303 1.00 70.50 114 HIS A N 1
ATOM 914 C CA . HIS A 1 114 ? -2.181 -3.369 2.110 1.00 70.50 114 HIS A CA 1
ATOM 915 C C . HIS A 1 114 ? -2.418 -4.148 3.420 1.00 70.50 114 HIS A C 1
ATOM 917 O O . HIS A 1 114 ? -3.325 -4.977 3.487 1.00 70.50 114 HIS A O 1
ATOM 923 N N . ASN A 1 115 ? -1.691 -3.838 4.497 1.00 72.31 115 ASN A N 1
ATOM 924 C CA . ASN A 1 115 ? -1.843 -4.519 5.787 1.00 72.31 115 ASN A CA 1
ATOM 925 C C . ASN A 1 115 ? -3.241 -4.312 6.379 1.00 72.31 115 ASN A C 1
ATOM 927 O O . ASN A 1 115 ? -3.773 -5.185 7.062 1.00 72.31 115 ASN A O 1
ATOM 931 N N . ILE A 1 116 ? -3.861 -3.162 6.109 1.00 69.75 116 ILE A N 1
ATOM 932 C CA . ILE A 1 116 ? -5.245 -2.901 6.512 1.00 69.75 116 ILE A CA 1
ATOM 933 C C . ILE A 1 116 ? -6.228 -3.767 5.718 1.00 69.75 116 ILE A C 1
ATOM 935 O O . ILE A 1 116 ? -7.206 -4.219 6.310 1.00 69.75 116 ILE A O 1
ATOM 939 N N . VAL A 1 117 ? -5.976 -4.034 4.430 1.00 67.88 117 VAL A N 1
ATOM 940 C CA . VAL A 1 117 ? -6.779 -5.001 3.660 1.00 67.88 117 VAL A CA 1
ATOM 941 C C . VAL A 1 117 ? -6.680 -6.373 4.325 1.00 67.88 117 VAL A C 1
ATOM 943 O O . VAL A 1 117 ? -7.709 -6.937 4.669 1.00 67.88 117 VAL A O 1
ATOM 946 N N . HIS A 1 118 ? -5.476 -6.866 4.635 1.00 69.44 118 HIS A N 1
ATOM 947 C CA . HIS A 1 118 ? -5.322 -8.125 5.380 1.00 69.44 118 HIS A CA 1
ATOM 948 C C . HIS A 1 118 ? -6.113 -8.147 6.692 1.00 69.44 118 HIS A C 1
ATOM 950 O O . HIS A 1 118 ? -6.835 -9.098 6.976 1.00 69.44 118 HIS A O 1
ATOM 956 N N . ALA A 1 119 ? -5.990 -7.093 7.499 1.00 65.19 119 ALA A N 1
ATOM 957 C CA . ALA A 1 119 ? -6.565 -7.067 8.838 1.00 65.19 119 ALA A CA 1
ATOM 958 C C . ALA A 1 119 ? -8.093 -6.897 8.868 1.00 65.19 119 ALA A C 1
ATOM 960 O O . ALA A 1 119 ? -8.722 -7.277 9.856 1.00 65.19 119 ALA A O 1
ATOM 961 N N . LEU A 1 120 ? -8.688 -6.285 7.840 1.00 63.50 120 LEU A N 1
ATOM 962 C CA . LEU A 1 120 ? -10.120 -5.963 7.811 1.00 63.50 120 LEU A CA 1
ATOM 963 C C . LEU A 1 120 ? -10.927 -6.818 6.835 1.00 63.50 120 LEU A C 1
ATOM 965 O O . LEU A 1 120 ? -12.152 -6.873 6.961 1.00 63.50 120 LEU A O 1
ATOM 969 N N . SER A 1 121 ? -10.280 -7.479 5.881 1.00 57.06 121 SER A N 1
ATOM 970 C CA . SER A 1 121 ? -10.959 -8.391 4.969 1.00 57.06 121 SER A CA 1
ATOM 971 C C . SER A 1 121 ? -11.394 -9.670 5.689 1.00 57.06 121 SER A C 1
ATOM 973 O O . SER A 1 121 ? -10.721 -10.184 6.584 1.00 57.06 121 SER A O 1
ATOM 975 N N . VAL A 1 122 ? -12.555 -10.182 5.277 1.00 49.84 122 VAL A N 1
ATOM 976 C CA . VAL A 1 122 ? -13.121 -11.474 5.705 1.00 49.84 122 VAL A CA 1
ATOM 977 C C . VAL A 1 122 ? -13.324 -11.594 7.223 1.00 49.84 122 VAL A C 1
ATOM 979 O O . VAL A 1 122 ? -13.073 -12.647 7.783 1.00 49.84 122 VAL A O 1
ATOM 982 N N . CYS A 1 123 ? -13.776 -10.544 7.919 1.00 51.00 123 CYS A N 1
ATOM 983 C CA . CYS A 1 123 ? -14.282 -10.637 9.303 1.00 51.00 123 CYS A CA 1
ATOM 984 C C . CYS A 1 123 ? -13.448 -11.528 10.255 1.00 51.00 123 CYS A C 1
ATOM 986 O O . CYS A 1 123 ? -14.025 -12.335 10.978 1.00 51.00 123 CYS A O 1
ATOM 988 N N . ASN A 1 124 ? -12.113 -11.378 10.273 1.00 53.66 124 ASN A N 1
ATOM 989 C CA . ASN A 1 124 ? -11.188 -12.203 11.078 1.00 53.66 124 ASN A CA 1
ATOM 990 C C . ASN A 1 124 ? -10.878 -13.614 10.515 1.00 53.66 124 ASN A C 1
ATOM 992 O O . ASN A 1 124 ? -10.406 -14.478 11.253 1.00 53.66 124 ASN A O 1
ATOM 996 N N . GLY A 1 125 ? -11.117 -13.840 9.223 1.00 55.56 125 GLY A N 1
ATOM 997 C CA . GLY A 1 125 ? -10.889 -15.087 8.491 1.00 55.56 125 GLY A CA 1
ATOM 998 C C . GLY A 1 125 ? -9.444 -15.285 8.026 1.00 55.56 125 GLY A C 1
ATOM 999 O O . GLY A 1 125 ? -8.535 -14.538 8.404 1.00 55.56 125 GLY A O 1
ATOM 1000 N N . THR A 1 126 ? -9.222 -16.301 7.190 1.00 59.97 126 THR A N 1
ATOM 1001 C CA . THR A 1 126 ? -7.886 -16.758 6.761 1.00 59.97 126 THR A CA 1
ATOM 1002 C C . THR A 1 126 ? -7.040 -15.679 6.094 1.00 59.97 126 THR A C 1
ATOM 1004 O O . THR A 1 126 ? -5.823 -15.723 6.221 1.00 59.97 126 THR A O 1
ATOM 1007 N N . PHE A 1 127 ? -7.644 -14.665 5.467 1.00 65.19 127 PHE A N 1
ATOM 1008 C CA . PHE A 1 127 ? -6.882 -13.586 4.832 1.00 65.19 127 PHE A CA 1
ATOM 1009 C C . PHE A 1 127 ? -6.082 -12.705 5.795 1.00 65.19 127 PHE A C 1
ATOM 1011 O O . PHE A 1 127 ? -5.080 -12.099 5.413 1.00 65.19 127 PHE A O 1
ATOM 1018 N N . SER A 1 128 ? -6.513 -12.645 7.054 1.00 65.69 128 SER A N 1
ATOM 1019 C CA . SER A 1 128 ? -5.808 -11.918 8.112 1.00 65.69 128 SER A CA 1
ATOM 1020 C C . SER A 1 128 ? -4.606 -12.683 8.675 1.00 65.69 128 SER A C 1
ATOM 1022 O O . SER A 1 128 ? -3.802 -12.111 9.414 1.00 65.69 128 SER A O 1
ATOM 1024 N N . ASP A 1 129 ? -4.484 -13.974 8.356 1.00 69.06 129 ASP A N 1
ATOM 1025 C CA . ASP A 1 129 ? -3.359 -14.819 8.739 1.00 69.06 129 ASP A CA 1
ATOM 1026 C C . ASP A 1 129 ? -2.390 -14.949 7.563 1.00 69.06 129 ASP A C 1
ATOM 1028 O O . ASP A 1 129 ? -2.729 -15.490 6.515 1.00 69.06 129 ASP A O 1
ATOM 1032 N N . LEU A 1 130 ? -1.157 -14.480 7.751 1.00 72.44 130 LEU A N 1
ATOM 1033 C CA . LEU A 1 130 ? -0.122 -14.504 6.717 1.00 72.44 130 LEU A CA 1
ATOM 1034 C C . LEU A 1 130 ? 0.241 -15.916 6.237 1.00 72.44 130 LEU A C 1
ATOM 1036 O O . LEU A 1 130 ? 0.755 -16.055 5.133 1.00 72.44 130 LEU A O 1
ATOM 1040 N N . ASN A 1 131 ? -0.032 -16.959 7.026 1.00 69.88 131 ASN A N 1
ATOM 1041 C CA . ASN A 1 131 ? 0.200 -18.341 6.602 1.00 69.88 131 ASN A CA 1
ATOM 1042 C C . ASN A 1 131 ? -0.823 -18.818 5.564 1.00 69.88 131 ASN A C 1
ATOM 1044 O O . ASN A 1 131 ? -0.558 -19.770 4.833 1.00 69.88 131 ASN A O 1
ATOM 1048 N N . TRP A 1 132 ? -1.990 -18.171 5.515 1.00 63.97 132 TRP A N 1
ATOM 1049 C CA . TRP A 1 132 ? -3.115 -18.578 4.676 1.00 63.97 132 TRP A CA 1
ATOM 1050 C C . TRP A 1 132 ? -3.565 -17.490 3.700 1.00 63.97 132 TRP A C 1
ATOM 1052 O O . TRP A 1 132 ? -4.373 -17.759 2.815 1.00 63.97 132 TRP A O 1
ATOM 1062 N N . SER A 1 133 ? -3.056 -16.266 3.841 1.00 59.66 133 SER A N 1
ATOM 1063 C CA . SER A 1 133 ? -3.545 -15.109 3.099 1.00 59.66 133 SER A CA 1
ATOM 1064 C C . SER A 1 133 ? -3.287 -15.194 1.600 1.00 59.66 133 SER A C 1
ATOM 1066 O O . SER A 1 133 ? -4.101 -14.704 0.829 1.00 59.66 133 SER A O 1
ATOM 1068 N N . ALA A 1 134 ? -2.214 -15.869 1.186 1.00 59.56 134 ALA A N 1
ATOM 1069 C CA . ALA A 1 134 ? -1.907 -16.102 -0.223 1.00 59.56 134 ALA A CA 1
ATOM 1070 C C . ALA A 1 134 ? -2.923 -17.019 -0.931 1.00 59.56 134 ALA A C 1
ATOM 1072 O O . ALA A 1 134 ? -2.954 -17.044 -2.155 1.00 59.56 134 ALA A O 1
ATOM 1073 N N . PHE A 1 135 ? -3.746 -17.768 -0.186 1.00 48.28 135 PHE A N 1
ATOM 1074 C CA . PHE A 1 135 ? -4.806 -18.595 -0.769 1.00 48.28 135 PHE A CA 1
ATOM 1075 C C . PHE A 1 135 ? -6.097 -17.800 -1.016 1.00 48.28 135 PHE A C 1
ATOM 1077 O O . PHE A 1 135 ? -6.982 -18.283 -1.711 1.00 48.28 135 PHE A O 1
ATOM 1084 N N . ASP A 1 136 ? -6.228 -16.592 -0.461 1.00 43.78 136 ASP A N 1
ATOM 1085 C CA . ASP A 1 136 ? -7.399 -15.744 -0.677 1.00 43.78 136 ASP A CA 1
ATOM 1086 C C . ASP A 1 136 ? -7.202 -14.857 -1.925 1.00 43.78 136 ASP A C 1
ATOM 1088 O O . ASP A 1 136 ? -6.163 -14.204 -2.069 1.00 43.78 136 ASP A O 1
ATOM 1092 N N . PRO A 1 137 ? -8.196 -14.774 -2.818 1.00 44.34 137 PRO A N 1
ATOM 1093 C CA . PRO A 1 137 ? -8.039 -14.141 -4.125 1.00 44.34 137 PRO A CA 1
ATOM 1094 C C . PRO A 1 137 ? -8.068 -12.599 -4.121 1.00 44.34 137 PRO A C 1
ATOM 1096 O O . PRO A 1 137 ? -7.925 -11.988 -5.179 1.00 44.34 137 PRO A O 1
ATOM 1099 N N . ILE A 1 138 ? -8.276 -11.919 -2.983 1.00 45.72 138 ILE A N 1
ATOM 1100 C CA . ILE A 1 138 ? -8.611 -10.475 -2.963 1.00 45.72 138 ILE A CA 1
ATOM 1101 C C . ILE A 1 138 ? -7.412 -9.499 -3.084 1.00 45.72 138 ILE A C 1
ATOM 1103 O O . ILE A 1 138 ? -7.482 -8.330 -2.696 1.00 45.72 138 ILE A O 1
ATOM 1107 N N . PHE A 1 139 ? -6.294 -9.931 -3.665 1.00 50.69 139 PHE A N 1
ATOM 1108 C CA . PHE A 1 139 ? -5.019 -9.213 -3.590 1.00 50.69 139 PHE A CA 1
ATOM 1109 C C . PHE A 1 139 ? -4.595 -8.516 -4.894 1.00 50.69 139 PHE A C 1
ATOM 1111 O O . PHE A 1 139 ? -4.350 -9.175 -5.898 1.00 50.69 139 PHE A O 1
ATOM 1118 N N . ASN A 1 140 ? -4.399 -7.187 -4.893 1.00 58.66 140 ASN A N 1
ATOM 1119 C CA . ASN A 1 140 ? -3.680 -6.513 -5.989 1.00 58.66 140 ASN A CA 1
ATOM 1120 C C . ASN A 1 140 ? -2.967 -5.219 -5.545 1.00 58.66 140 ASN A C 1
ATOM 1122 O O . ASN A 1 140 ? -3.541 -4.128 -5.562 1.00 58.66 140 ASN A O 1
ATOM 1126 N N . VAL A 1 141 ? -1.694 -5.349 -5.157 1.00 70.88 141 VAL A N 1
ATOM 1127 C CA . VAL A 1 141 ? -0.792 -4.219 -4.847 1.00 70.88 141 VAL A CA 1
ATOM 1128 C C . VAL A 1 141 ? 0.036 -3.795 -6.067 1.00 70.88 141 VAL A C 1
ATOM 1130 O O . VAL A 1 141 ? 0.391 -2.619 -6.179 1.00 70.88 141 VAL A O 1
ATOM 1133 N N . ASP A 1 142 ? 0.295 -4.714 -7.003 1.00 74.50 142 ASP A N 1
ATOM 1134 C CA . ASP A 1 142 ? 1.178 -4.495 -8.157 1.00 74.50 142 ASP A CA 1
ATOM 1135 C C . ASP A 1 142 ? 0.745 -3.287 -8.994 1.00 74.50 142 ASP A C 1
ATOM 1137 O O . ASP A 1 142 ? 1.545 -2.390 -9.254 1.00 74.50 142 ASP A O 1
ATOM 1141 N N . ARG A 1 143 ? -0.561 -3.152 -9.262 1.00 75.38 143 ARG A N 1
ATOM 1142 C CA . ARG A 1 143 ? -1.112 -2.007 -10.001 1.00 75.38 143 ARG A CA 1
ATOM 1143 C C . ARG A 1 143 ? -0.733 -0.652 -9.399 1.00 75.38 143 ARG A C 1
ATOM 1145 O O . ARG A 1 143 ? -0.487 0.304 -10.138 1.00 75.38 143 ARG A O 1
ATOM 1152 N N . LEU A 1 144 ? -0.709 -0.537 -8.069 1.00 76.56 144 LEU A N 1
ATOM 1153 C CA . LEU A 1 144 ? -0.350 0.713 -7.392 1.00 76.56 144 LEU A CA 1
ATOM 1154 C C . LEU A 1 144 ? 1.146 1.013 -7.538 1.00 76.56 144 LEU A C 1
ATOM 1156 O O . LEU A 1 144 ? 1.510 2.153 -7.834 1.00 76.56 144 LEU A O 1
ATOM 1160 N N . VAL A 1 145 ? 1.989 -0.012 -7.391 1.00 79.94 145 VAL A N 1
ATOM 1161 C CA . VAL A 1 145 ? 3.444 0.095 -7.557 1.00 79.94 145 VAL A CA 1
ATOM 1162 C C . VAL A 1 145 ? 3.797 0.434 -9.005 1.00 79.94 145 VAL A C 1
ATOM 1164 O O . VAL A 1 145 ? 4.557 1.373 -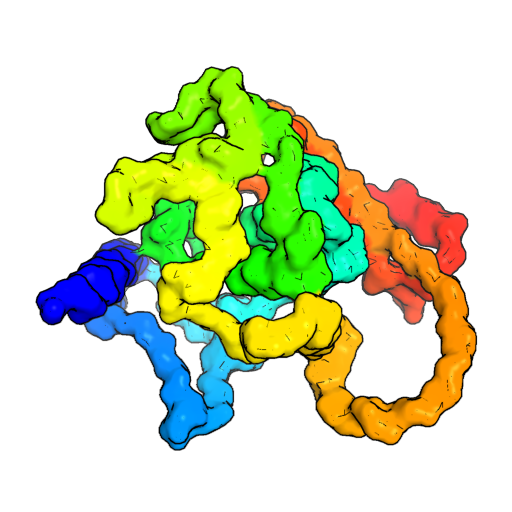9.231 1.00 79.94 145 VAL A O 1
ATOM 1167 N N . ALA A 1 146 ? 3.174 -0.226 -9.982 1.00 81.94 146 ALA A N 1
ATOM 1168 C CA . ALA A 1 146 ? 3.371 0.039 -11.403 1.00 81.94 146 ALA A CA 1
ATOM 1169 C C . ALA A 1 146 ? 3.038 1.495 -11.769 1.00 81.94 146 ALA A C 1
ATOM 1171 O O . ALA A 1 146 ? 3.847 2.183 -12.394 1.00 81.94 146 ALA A O 1
ATOM 1172 N N . MET A 1 147 ? 1.882 2.014 -11.329 1.00 83.62 147 MET A N 1
ATOM 1173 C CA . MET A 1 147 ? 1.539 3.431 -11.524 1.00 83.62 147 MET A CA 1
ATOM 1174 C C . MET A 1 147 ? 2.562 4.367 -10.874 1.00 83.62 147 MET A C 1
ATOM 1176 O O . MET A 1 147 ? 2.931 5.383 -11.468 1.00 83.62 147 MET A O 1
ATOM 1180 N N . TRP A 1 148 ? 3.043 4.030 -9.676 1.00 86.50 148 TRP A N 1
ATOM 1181 C CA . TRP A 1 148 ? 4.017 4.854 -8.966 1.00 86.50 148 TRP A CA 1
ATOM 1182 C C . TRP A 1 148 ? 5.360 4.886 -9.703 1.00 86.50 148 TRP A C 1
ATOM 1184 O O . TRP A 1 148 ? 5.905 5.967 -9.918 1.00 86.50 148 TRP A O 1
ATOM 1194 N N . GLN A 1 149 ? 5.838 3.740 -10.191 1.00 88.25 149 GLN A N 1
ATOM 1195 C CA . GLN A 1 149 ? 7.074 3.631 -10.970 1.00 88.25 149 GLN A CA 1
ATOM 1196 C C . GLN A 1 149 ? 7.005 4.397 -12.295 1.00 88.25 149 GLN A C 1
ATOM 1198 O O . GLN A 1 149 ? 8.011 4.956 -12.723 1.00 88.25 149 GLN A O 1
ATOM 1203 N N . VAL A 1 150 ? 5.837 4.494 -12.944 1.00 89.94 150 VAL A N 1
ATOM 1204 C CA . VAL A 1 150 ? 5.696 5.355 -14.132 1.00 89.94 150 VAL A CA 1
ATOM 1205 C C . VAL A 1 150 ? 5.831 6.838 -13.774 1.00 89.94 150 VAL A C 1
ATOM 1207 O O . VAL A 1 150 ? 6.487 7.586 -14.502 1.00 89.94 150 VAL A O 1
ATOM 1210 N N . ILE A 1 151 ? 5.227 7.276 -12.665 1.00 89.38 151 ILE A N 1
ATOM 1211 C CA . ILE A 1 151 ? 5.301 8.674 -12.209 1.00 89.38 151 ILE A CA 1
ATOM 1212 C C . ILE A 1 151 ? 6.727 9.026 -11.758 1.00 89.38 151 ILE A C 1
ATOM 1214 O O . ILE A 1 151 ? 7.210 10.116 -12.066 1.00 89.38 151 ILE A O 1
ATOM 1218 N N . HIS A 1 152 ? 7.398 8.104 -11.067 1.00 87.94 152 HIS A N 1
ATOM 1219 C CA . HIS A 1 152 ? 8.719 8.267 -10.457 1.00 87.94 152 HIS A CA 1
ATOM 1220 C C . HIS A 1 152 ? 9.779 7.410 -11.161 1.00 87.94 152 HIS A C 1
ATOM 1222 O O . HIS A 1 152 ? 10.528 6.678 -10.525 1.00 87.94 152 HIS A O 1
ATOM 1228 N N . ASN A 1 153 ? 9.838 7.490 -12.492 1.00 87.00 153 ASN A N 1
ATOM 1229 C CA . ASN A 1 153 ? 10.645 6.579 -13.313 1.00 87.00 153 ASN A CA 1
ATOM 1230 C C . ASN A 1 153 ? 12.153 6.564 -12.983 1.00 87.00 153 ASN A C 1
ATOM 1232 O O . ASN A 1 153 ? 12.776 5.510 -13.080 1.00 87.00 153 ASN A O 1
ATOM 1236 N N . GLU A 1 154 ? 12.721 7.693 -12.553 1.00 86.12 154 GLU A N 1
ATOM 1237 C CA . GLU A 1 154 ? 14.135 7.799 -12.152 1.00 86.12 154 GLU A CA 1
ATOM 1238 C C . GLU A 1 154 ? 14.420 7.116 -10.802 1.00 86.12 154 GLU A C 1
ATOM 1240 O O . GLU A 1 154 ? 15.557 6.767 -10.504 1.00 86.12 154 GLU A O 1
ATOM 1245 N N . GLU A 1 155 ? 13.372 6.874 -10.016 1.00 84.00 155 GLU A N 1
ATOM 1246 C CA . GLU A 1 155 ? 13.395 6.374 -8.637 1.00 84.00 155 GLU A CA 1
ATOM 1247 C C . GLU A 1 155 ? 12.612 5.054 -8.510 1.00 84.00 155 GLU A C 1
ATOM 1249 O O . GLU A 1 155 ? 12.206 4.646 -7.421 1.00 84.00 155 GLU A O 1
ATOM 1254 N N . ALA A 1 156 ? 12.368 4.376 -9.638 1.00 79.50 156 ALA A N 1
ATOM 1255 C CA . ALA A 1 156 ? 11.512 3.192 -9.726 1.00 79.50 156 ALA A CA 1
ATOM 1256 C C . ALA A 1 156 ? 12.046 1.980 -8.939 1.00 79.50 156 ALA A C 1
ATOM 1258 O O . ALA A 1 156 ? 11.323 0.995 -8.763 1.00 79.50 156 ALA A O 1
ATOM 1259 N N . ILE A 1 157 ? 13.302 2.041 -8.488 1.00 83.94 157 ILE A N 1
ATOM 1260 C CA . ILE A 1 157 ? 13.995 0.989 -7.752 1.00 83.94 157 ILE A CA 1
ATOM 1261 C C . ILE A 1 157 ? 14.721 1.580 -6.550 1.00 83.94 157 ILE A C 1
ATOM 1263 O O . ILE A 1 157 ? 15.404 2.593 -6.657 1.00 83.94 157 ILE A O 1
ATOM 1267 N N . PHE A 1 158 ? 14.601 0.899 -5.414 1.00 83.50 158 PHE A N 1
ATOM 1268 C CA . PHE A 1 158 ? 15.338 1.225 -4.200 1.00 83.50 158 PHE A CA 1
ATOM 1269 C C . PHE A 1 158 ? 16.839 1.014 -4.356 1.00 83.50 158 PHE A C 1
ATOM 1271 O O . PHE A 1 158 ? 17.297 0.105 -5.052 1.00 83.50 158 PHE A O 1
ATOM 1278 N N . THR A 1 159 ? 17.611 1.836 -3.655 1.00 83.31 159 THR A N 1
ATOM 1279 C CA . THR A 1 159 ? 19.076 1.778 -3.692 1.00 83.31 159 THR A CA 1
ATOM 1280 C C . THR A 1 159 ? 19.671 1.299 -2.377 1.00 83.31 159 THR A C 1
ATOM 1282 O O . THR A 1 159 ? 20.815 0.842 -2.348 1.00 83.31 159 THR A O 1
ATOM 1285 N N . VAL A 1 160 ? 18.895 1.348 -1.290 1.00 80.62 160 VAL A N 1
ATOM 1286 C CA . VAL A 1 160 ? 19.366 0.922 0.027 1.00 80.62 160 VAL A CA 1
ATOM 1287 C C . VAL A 1 160 ? 19.401 -0.596 0.159 1.00 80.62 160 VAL A C 1
ATOM 1289 O O . VAL A 1 160 ? 18.553 -1.325 -0.355 1.00 80.62 160 VAL A O 1
ATOM 1292 N N . THR A 1 161 ? 20.379 -1.076 0.919 1.00 83.56 161 THR A N 1
ATOM 1293 C CA . THR A 1 161 ? 20.421 -2.459 1.391 1.00 83.56 161 THR A CA 1
ATOM 1294 C C . THR A 1 161 ? 19.943 -2.535 2.835 1.00 83.56 161 THR A C 1
ATOM 1296 O O . THR A 1 161 ? 20.314 -1.695 3.657 1.00 83.56 161 THR A O 1
ATOM 1299 N N . GLY A 1 162 ? 19.167 -3.564 3.156 1.00 82.44 162 GLY A N 1
ATOM 1300 C CA . GLY A 1 162 ? 18.746 -3.896 4.515 1.00 82.44 162 GLY A CA 1
ATOM 1301 C C . GLY A 1 162 ? 19.239 -5.273 4.943 1.00 82.44 162 GLY A C 1
ATOM 1302 O O . GLY A 1 162 ? 19.842 -6.006 4.160 1.00 82.44 162 GLY A O 1
ATOM 1303 N N . TYR A 1 163 ? 18.951 -5.637 6.189 1.00 83.31 163 TYR A N 1
ATOM 1304 C CA . TYR A 1 163 ? 19.160 -6.992 6.688 1.00 83.31 163 TYR A CA 1
ATOM 1305 C C . TYR A 1 163 ? 17.831 -7.738 6.703 1.00 83.31 163 TYR A C 1
ATOM 1307 O O . TYR A 1 163 ? 16.820 -7.204 7.159 1.00 83.31 163 TYR A O 1
ATOM 1315 N N . SER A 1 164 ? 17.824 -8.969 6.197 1.00 81.06 164 SER A N 1
ATOM 1316 C CA . SER A 1 164 ? 16.645 -9.828 6.267 1.00 81.06 164 SER A CA 1
ATOM 1317 C C . SER A 1 164 ? 16.335 -10.200 7.716 1.00 81.06 164 SER A C 1
ATOM 1319 O O . SER A 1 164 ? 17.222 -10.634 8.451 1.00 81.06 164 SER A O 1
ATOM 1321 N N . THR A 1 165 ? 15.063 -10.134 8.102 1.00 75.38 165 THR A N 1
ATOM 1322 C CA . THR A 1 165 ? 14.555 -10.705 9.361 1.00 75.38 165 THR A CA 1
ATOM 1323 C C . THR A 1 165 ? 14.340 -12.223 9.278 1.00 75.38 165 THR A C 1
ATOM 1325 O O . THR A 1 165 ? 13.822 -12.819 10.214 1.00 75.38 165 THR A O 1
ATOM 1328 N N . GLY A 1 166 ? 14.723 -12.853 8.161 1.00 77.50 166 GLY A N 1
ATOM 1329 C CA . GLY A 1 166 ? 14.479 -14.262 7.871 1.00 77.50 166 GLY A CA 1
ATOM 1330 C C . GLY A 1 166 ? 13.216 -14.473 7.032 1.00 77.50 166 GLY A C 1
ATOM 1331 O O . GLY A 1 166 ? 12.137 -13.987 7.358 1.00 77.50 166 GLY A O 1
ATOM 1332 N N . GLN A 1 167 ? 13.362 -15.211 5.934 1.00 79.06 167 GLN A N 1
ATOM 1333 C CA . GLN A 1 167 ? 12.287 -15.732 5.084 1.00 79.06 167 GLN A CA 1
ATOM 1334 C C . GLN A 1 167 ? 12.619 -17.187 4.729 1.00 79.06 167 GLN A C 1
ATOM 1336 O O . GLN A 1 167 ? 13.759 -17.614 4.901 1.00 79.06 167 GLN A O 1
ATOM 1341 N N . TYR A 1 168 ? 11.666 -17.937 4.167 1.00 80.56 168 TYR A N 1
ATOM 1342 C CA . TYR A 1 168 ? 11.859 -19.357 3.839 1.00 80.56 168 TYR A CA 1
ATOM 1343 C C . TYR A 1 168 ? 13.176 -19.650 3.089 1.00 80.56 168 TYR A C 1
ATOM 1345 O O . TYR A 1 168 ? 13.896 -20.581 3.439 1.00 80.56 168 TYR A O 1
ATOM 1353 N N . ALA A 1 169 ? 13.524 -18.824 2.095 1.00 84.31 169 ALA A N 1
ATOM 1354 C CA . ALA A 1 169 ? 14.712 -19.010 1.254 1.00 84.31 169 ALA A CA 1
ATOM 1355 C C . ALA A 1 169 ? 15.827 -17.963 1.480 1.00 84.31 169 ALA A C 1
ATOM 1357 O O . ALA A 1 169 ? 16.810 -17.927 0.724 1.00 84.31 169 ALA A O 1
ATOM 1358 N N . THR A 1 170 ? 15.696 -17.121 2.509 1.00 85.38 170 THR A N 1
ATOM 1359 C CA . THR A 1 170 ? 16.610 -16.005 2.800 1.00 85.38 170 THR A CA 1
ATOM 1360 C C . THR A 1 170 ? 16.925 -15.985 4.290 1.00 85.38 170 THR A C 1
ATOM 1362 O O . THR A 1 170 ? 16.046 -15.758 5.116 1.00 85.38 170 THR A O 1
ATOM 1365 N N . LEU A 1 171 ? 18.187 -16.233 4.640 1.00 86.69 171 LEU A N 1
ATOM 1366 C CA . LEU A 1 171 ? 18.618 -16.326 6.035 1.00 86.69 171 LEU A CA 1
ATOM 1367 C C . LEU A 1 171 ? 18.480 -14.986 6.763 1.00 86.69 171 LEU A C 1
ATOM 1369 O O . LEU A 1 171 ? 18.700 -13.924 6.175 1.00 86.69 171 LEU A O 1
ATOM 1373 N N . VAL A 1 172 ? 18.193 -15.052 8.063 1.00 85.25 172 VAL A N 1
ATOM 1374 C CA . VAL A 1 172 ? 18.265 -13.888 8.954 1.00 85.25 172 VAL A CA 1
ATOM 1375 C C . VAL A 1 172 ? 19.654 -13.240 8.876 1.00 85.25 172 VAL A C 1
ATOM 1377 O O . VAL A 1 172 ? 20.659 -13.930 8.695 1.00 85.25 172 VAL A O 1
ATOM 1380 N N . ASN A 1 173 ? 19.711 -11.912 8.968 1.00 85.94 173 ASN A N 1
ATOM 1381 C CA . ASN A 1 173 ? 20.920 -11.088 8.852 1.00 85.94 173 ASN A CA 1
ATOM 1382 C C . ASN A 1 173 ? 21.655 -11.156 7.503 1.00 85.94 173 ASN A C 1
ATOM 1384 O O . ASN A 1 173 ? 22.731 -10.575 7.366 1.00 85.94 173 ASN A O 1
ATOM 1388 N N . SER A 1 174 ? 21.088 -11.802 6.480 1.00 89.75 174 SER A N 1
ATOM 1389 C CA . SER A 1 174 ? 21.604 -11.652 5.118 1.00 89.75 174 SER A CA 1
ATOM 1390 C C . SER A 1 174 ? 21.330 -10.242 4.587 1.00 89.75 174 SER A C 1
ATOM 1392 O O . SER A 1 174 ? 20.270 -9.666 4.844 1.00 89.75 174 SER A O 1
ATOM 1394 N N . THR A 1 175 ? 22.288 -9.680 3.848 1.00 90.62 175 THR A N 1
ATOM 1395 C CA . THR A 1 175 ? 22.114 -8.390 3.175 1.00 90.62 175 THR A CA 1
ATOM 1396 C C . THR A 1 175 ? 21.167 -8.553 1.991 1.00 90.62 175 THR A C 1
ATOM 1398 O O . THR A 1 175 ? 21.432 -9.339 1.080 1.00 90.62 175 THR A O 1
ATOM 1401 N N . VAL A 1 176 ? 20.077 -7.790 1.994 1.00 89.12 176 VAL A N 1
ATOM 1402 C CA . VAL A 1 176 ? 19.069 -7.771 0.932 1.00 89.12 176 VAL A CA 1
ATOM 1403 C C . VAL A 1 176 ? 19.053 -6.394 0.277 1.00 89.12 176 VAL A C 1
ATOM 1405 O O . VAL A 1 176 ? 19.011 -5.374 0.961 1.00 89.12 176 VAL A O 1
ATOM 1408 N N . GLY A 1 177 ? 19.097 -6.368 -1.051 1.00 89.38 177 GLY A N 1
ATOM 1409 C CA . GLY A 1 177 ? 19.100 -5.169 -1.884 1.00 89.38 177 GLY A CA 1
ATOM 1410 C C . GLY A 1 177 ? 18.377 -5.410 -3.212 1.00 89.38 177 GLY A C 1
ATOM 1411 O O . GLY A 1 177 ? 17.799 -6.472 -3.433 1.00 89.38 177 GLY A O 1
ATOM 1412 N N . ALA A 1 178 ? 18.432 -4.438 -4.124 1.00 90.50 178 ALA A N 1
ATOM 1413 C CA . ALA A 1 178 ? 17.724 -4.517 -5.407 1.00 90.50 178 ALA A CA 1
ATOM 1414 C C . ALA A 1 178 ? 18.232 -5.629 -6.348 1.00 90.50 178 ALA A C 1
ATOM 1416 O O . ALA A 1 178 ? 17.513 -6.043 -7.258 1.00 90.50 178 ALA A O 1
ATOM 1417 N N . ASP A 1 179 ? 19.459 -6.109 -6.126 1.00 93.19 179 ASP A N 1
ATOM 1418 C CA . ASP A 1 179 ? 20.083 -7.218 -6.861 1.00 93.19 179 ASP A CA 1
ATOM 1419 C C . ASP A 1 179 ? 19.909 -8.579 -6.168 1.00 93.19 179 ASP A C 1
ATOM 1421 O O . ASP A 1 179 ? 20.379 -9.597 -6.674 1.00 93.19 179 ASP A O 1
ATOM 1425 N N . SER A 1 180 ? 19.263 -8.625 -5.001 1.00 92.94 180 SER A N 1
ATOM 1426 C CA . SER A 1 180 ? 19.060 -9.886 -4.295 1.00 92.94 180 SER A CA 1
ATOM 1427 C C . SER A 1 180 ? 18.088 -10.802 -5.057 1.00 92.94 180 SER A C 1
ATOM 1429 O O . SER A 1 180 ? 17.079 -10.318 -5.575 1.00 92.94 180 SER A O 1
ATOM 1431 N N . PRO A 1 181 ? 18.348 -12.124 -5.098 1.00 93.56 181 PRO A N 1
ATOM 1432 C CA . PRO A 1 181 ? 17.448 -13.093 -5.718 1.00 93.56 181 PRO A CA 1
ATOM 1433 C C . PRO A 1 181 ? 16.044 -13.093 -5.093 1.00 93.56 181 PRO A C 1
ATOM 1435 O O . PRO A 1 181 ? 15.894 -13.345 -3.895 1.00 93.56 181 PRO A O 1
ATOM 1438 N N . LEU A 1 182 ? 15.016 -12.896 -5.917 1.00 89.81 182 LEU A N 1
ATOM 1439 C CA . LEU A 1 182 ? 13.600 -13.067 -5.586 1.00 89.81 182 LEU A CA 1
ATOM 1440 C C . LEU A 1 182 ? 13.226 -14.545 -5.716 1.00 89.81 182 LEU A C 1
ATOM 1442 O O . LEU A 1 182 ? 12.600 -14.985 -6.675 1.00 89.81 182 LEU A O 1
ATOM 1446 N N . LYS A 1 183 ? 13.669 -15.347 -4.754 1.00 89.25 183 LYS A N 1
ATOM 1447 C CA . LYS A 1 183 ? 13.396 -16.787 -4.745 1.00 89.25 183 LYS A CA 1
ATOM 1448 C C . LYS A 1 183 ? 11.899 -17.050 -4.493 1.00 89.25 183 LYS A C 1
ATOM 1450 O O . LYS A 1 183 ? 11.314 -16.346 -3.672 1.00 89.25 183 LYS A O 1
ATOM 1455 N N . PRO A 1 184 ? 11.302 -18.090 -5.104 1.00 91.50 184 PRO A N 1
ATOM 1456 C CA . PRO A 1 184 ? 11.908 -19.079 -6.001 1.00 91.50 184 PRO A CA 1
ATOM 1457 C C . PRO A 1 184 ? 11.721 -18.743 -7.495 1.00 91.50 184 PRO A C 1
ATOM 1459 O O . PRO A 1 184 ? 11.659 -19.654 -8.313 1.00 91.50 184 PRO A O 1
ATOM 1462 N N . PHE A 1 185 ? 11.581 -17.467 -7.861 1.00 88.88 185 PHE A N 1
ATOM 1463 C CA . PHE A 1 185 ? 11.193 -17.070 -9.214 1.00 88.88 185 PHE A CA 1
ATOM 1464 C C . PHE A 1 185 ? 12.402 -16.975 -10.147 1.00 88.88 185 PHE A C 1
ATOM 1466 O O . PHE A 1 185 ? 13.383 -16.290 -9.843 1.00 88.88 185 PHE A O 1
ATOM 1473 N N . PHE A 1 186 ? 12.310 -17.640 -11.297 1.00 90.94 186 PHE A N 1
ATOM 1474 C CA . PHE A 1 186 ? 13.359 -17.695 -12.310 1.00 90.94 186 PHE A CA 1
ATOM 1475 C C . PHE A 1 186 ? 12.894 -17.085 -13.631 1.00 90.94 186 PHE A C 1
ATOM 1477 O O . PHE A 1 186 ? 11.711 -17.160 -13.959 1.00 90.94 186 PHE A O 1
ATOM 1484 N N . ASP A 1 187 ? 13.842 -16.540 -14.391 1.00 85.69 187 ASP A N 1
ATOM 1485 C CA . ASP A 1 187 ? 13.648 -16.213 -15.800 1.00 85.69 187 ASP A CA 1
ATOM 1486 C C . ASP A 1 187 ? 13.735 -17.466 -16.696 1.00 85.69 187 ASP A C 1
ATOM 1488 O O . ASP A 1 187 ? 14.015 -18.579 -16.240 1.00 85.69 187 ASP A O 1
ATOM 1492 N N . GLU A 1 188 ? 13.525 -17.279 -18.001 1.00 87.44 188 GLU A N 1
ATOM 1493 C CA . GLU A 1 188 ? 13.592 -18.342 -19.018 1.00 87.44 188 GLU A CA 1
ATOM 1494 C C . GLU A 1 188 ? 14.947 -19.074 -19.083 1.00 87.44 188 GLU A C 1
ATOM 1496 O O . GLU A 1 188 ? 15.027 -20.193 -19.589 1.00 87.44 188 GLU A O 1
ATOM 1501 N N . ASN A 1 189 ? 16.011 -18.466 -18.551 1.00 93.69 189 ASN A N 1
ATOM 1502 C CA . ASN A 1 189 ? 17.368 -19.004 -18.531 1.00 93.69 189 ASN A CA 1
ATOM 1503 C C . ASN A 1 189 ? 17.738 -19.612 -17.167 1.00 93.69 189 ASN A C 1
ATOM 1505 O O . ASN A 1 189 ? 18.907 -19.930 -16.942 1.00 93.69 189 ASN A O 1
ATOM 1509 N N . LEU A 1 190 ? 16.766 -19.780 -16.261 1.00 92.62 190 LEU A N 1
ATOM 1510 C CA . LEU A 1 190 ? 16.955 -20.277 -14.895 1.00 92.62 190 LEU A CA 1
ATOM 1511 C C . LEU A 1 190 ? 17.835 -19.375 -14.015 1.00 92.62 190 LEU A C 1
ATOM 1513 O O . LEU A 1 190 ? 18.381 -19.829 -13.005 1.00 92.62 190 LEU A O 1
ATOM 1517 N N . ASN A 1 191 ? 17.951 -18.087 -14.344 1.00 94.25 191 ASN A N 1
ATOM 1518 C CA . ASN A 1 191 ? 18.506 -17.107 -13.417 1.00 94.25 191 ASN A CA 1
ATOM 1519 C C . ASN A 1 191 ? 17.398 -16.610 -12.498 1.00 94.25 191 ASN A C 1
ATOM 1521 O O . ASN A 1 191 ? 16.266 -16.408 -12.929 1.00 94.25 191 ASN A O 1
ATOM 1525 N N . PHE A 1 192 ? 17.713 -16.369 -11.227 1.00 94.75 192 PHE A N 1
ATOM 1526 C CA . PHE A 1 192 ? 16.735 -15.762 -10.334 1.00 94.75 192 PHE A CA 1
ATOM 1527 C C . PHE A 1 192 ? 16.347 -14.366 -10.818 1.00 94.75 192 PHE A C 1
ATOM 1529 O O . PHE A 1 192 ? 17.210 -13.541 -11.130 1.00 94.75 192 PHE A O 1
ATOM 1536 N N . HIS A 1 193 ? 15.050 -14.076 -10.774 1.00 93.50 193 HIS A N 1
ATOM 1537 C CA . HIS A 1 193 ? 14.585 -12.703 -10.854 1.00 93.50 193 HIS A CA 1
ATOM 1538 C C . HIS A 1 193 ? 15.169 -11.876 -9.700 1.00 93.50 193 HIS A C 1
ATOM 1540 O O . HIS A 1 193 ? 15.379 -12.366 -8.594 1.00 93.50 193 HIS A O 1
ATOM 1546 N N . THR A 1 194 ? 15.415 -10.597 -9.953 1.00 93.12 194 THR A N 1
ATOM 1547 C CA . THR A 1 194 ? 15.739 -9.573 -8.948 1.00 93.12 194 THR A CA 1
ATOM 1548 C C . THR A 1 194 ? 14.743 -8.423 -9.049 1.00 93.12 194 THR A C 1
ATOM 1550 O O . THR A 1 194 ? 14.071 -8.285 -10.080 1.00 93.12 194 THR A O 1
ATOM 1553 N N . SER A 1 195 ? 14.686 -7.547 -8.040 1.00 89.75 195 SER A N 1
ATOM 1554 C CA . SER A 1 195 ? 13.835 -6.347 -8.074 1.00 89.75 195 SER A CA 1
ATOM 1555 C C . SER A 1 195 ? 14.056 -5.527 -9.349 1.00 89.75 195 SER A C 1
ATOM 1557 O O . SER A 1 195 ? 13.096 -5.072 -9.964 1.00 89.75 195 SER A O 1
ATOM 1559 N N . LYS A 1 196 ? 15.308 -5.411 -9.818 1.00 90.81 196 LYS A N 1
ATOM 1560 C CA . LYS A 1 196 ? 15.636 -4.720 -11.079 1.00 90.81 196 LYS A CA 1
ATOM 1561 C C . LYS A 1 196 ? 15.056 -5.407 -12.314 1.00 90.81 196 LYS A C 1
ATOM 1563 O O . LYS A 1 196 ? 14.629 -4.724 -13.241 1.00 90.81 196 LYS A O 1
ATOM 1568 N N . THR A 1 197 ? 15.045 -6.740 -12.353 1.00 89.38 197 THR A N 1
ATOM 1569 C CA . THR A 1 197 ? 14.510 -7.474 -13.514 1.00 89.38 197 THR A CA 1
ATOM 1570 C C . THR A 1 197 ? 12.990 -7.376 -13.619 1.00 89.38 197 THR A C 1
ATOM 1572 O O . THR A 1 197 ? 12.477 -7.339 -14.737 1.00 89.38 197 THR A O 1
ATOM 1575 N N . VAL A 1 198 ? 12.293 -7.284 -12.478 1.00 86.81 198 VAL A N 1
ATOM 1576 C CA . VAL A 1 198 ? 10.822 -7.233 -12.407 1.00 86.81 198 VAL A CA 1
ATOM 1577 C C . VAL A 1 198 ? 10.257 -5.808 -12.415 1.00 86.81 198 VAL A C 1
ATOM 1579 O O . VAL A 1 198 ? 9.062 -5.627 -12.599 1.00 86.81 198 VAL A O 1
ATOM 1582 N N . ALA A 1 199 ? 11.109 -4.784 -12.290 1.00 84.94 199 ALA A N 1
ATOM 1583 C CA . ALA A 1 199 ? 10.710 -3.372 -12.251 1.00 84.94 199 ALA A CA 1
ATOM 1584 C C . ALA A 1 199 ? 9.935 -2.892 -13.488 1.00 84.94 199 ALA A C 1
ATOM 1586 O O . ALA A 1 199 ? 9.185 -1.923 -13.426 1.00 84.94 199 ALA A O 1
ATOM 1587 N N . ASN A 1 200 ? 10.172 -3.524 -14.639 1.00 84.19 200 ASN A N 1
ATOM 1588 C CA . ASN A 1 200 ? 9.517 -3.171 -15.886 1.00 84.19 200 ASN A CA 1
ATOM 1589 C C . ASN A 1 200 ? 8.464 -4.222 -16.246 1.00 84.19 200 ASN A C 1
ATOM 1591 O O . ASN A 1 200 ? 8.769 -5.216 -16.911 1.00 84.19 200 ASN A O 1
ATOM 1595 N N . ILE A 1 201 ? 7.218 -3.943 -15.866 1.00 79.06 201 ILE A N 1
ATOM 1596 C CA . ILE A 1 201 ? 6.076 -4.844 -16.063 1.00 79.06 201 ILE A CA 1
ATOM 1597 C C . ILE A 1 201 ? 5.814 -5.196 -17.534 1.00 79.06 201 ILE A C 1
ATOM 1599 O O . ILE A 1 201 ? 5.278 -6.260 -17.830 1.00 79.06 201 ILE A O 1
ATOM 1603 N N . THR A 1 202 ? 6.262 -4.362 -18.484 1.00 79.94 202 THR A N 1
ATOM 1604 C CA . THR A 1 202 ? 6.063 -4.616 -19.925 1.00 79.94 202 THR A CA 1
ATOM 1605 C C . THR A 1 202 ? 6.749 -5.893 -20.413 1.00 79.94 202 THR A C 1
ATOM 1607 O O . THR A 1 202 ? 6.399 -6.413 -21.469 1.00 79.94 202 THR A O 1
ATOM 1610 N N . ARG A 1 203 ? 7.700 -6.430 -19.637 1.00 81.19 203 ARG A N 1
ATOM 1611 C CA . ARG A 1 203 ? 8.381 -7.701 -19.916 1.00 81.19 203 ARG A CA 1
ATOM 1612 C C . ARG A 1 203 ? 7.536 -8.938 -19.607 1.00 81.19 203 ARG A C 1
ATOM 1614 O O . ARG A 1 203 ? 7.867 -10.009 -20.094 1.00 81.19 203 ARG A O 1
ATOM 1621 N N . PHE A 1 204 ? 6.464 -8.795 -18.832 1.00 76.69 204 PHE A N 1
ATOM 1622 C CA . PHE A 1 204 ? 5.677 -9.914 -18.302 1.00 76.69 204 PHE A CA 1
ATOM 1623 C C . PHE A 1 204 ? 4.336 -10.108 -19.023 1.00 76.69 204 PHE A C 1
ATOM 1625 O O . PHE A 1 204 ? 3.494 -10.875 -18.573 1.00 76.69 204 PHE A O 1
ATOM 1632 N N . GLY A 1 205 ? 4.118 -9.415 -20.146 1.00 72.69 205 GLY A N 1
ATOM 1633 C CA . GLY A 1 205 ? 2.943 -9.629 -20.996 1.00 72.69 205 GLY A CA 1
ATOM 1634 C C . GLY A 1 205 ? 1.616 -9.124 -20.418 1.00 72.69 205 GLY A C 1
ATOM 1635 O O . GLY A 1 205 ? 0.572 -9.411 -20.997 1.00 72.69 205 GLY A O 1
ATOM 1636 N N . TYR A 1 206 ? 1.640 -8.353 -19.326 1.00 70.69 206 TYR A N 1
ATOM 1637 C CA . TYR A 1 206 ? 0.452 -7.735 -18.735 1.00 70.69 206 TYR A CA 1
ATOM 1638 C C . TYR A 1 206 ? 0.563 -6.208 -18.662 1.00 70.69 206 TYR A C 1
ATOM 1640 O O . TYR A 1 206 ? 1.629 -5.610 -18.830 1.00 70.69 206 TYR A O 1
ATOM 1648 N N . THR A 1 207 ? -0.579 -5.557 -18.437 1.00 75.38 207 THR A N 1
ATOM 1649 C CA . THR A 1 207 ? -0.668 -4.112 -18.222 1.00 75.38 207 THR A CA 1
ATOM 1650 C C . THR A 1 207 ? -1.916 -3.754 -17.412 1.00 75.38 207 THR A C 1
ATOM 1652 O O . THR A 1 207 ? -2.714 -4.632 -17.085 1.00 75.38 207 THR A O 1
ATOM 1655 N N . TYR A 1 208 ? -2.098 -2.466 -17.110 1.00 77.62 208 TYR A N 1
ATOM 1656 C CA . TYR A 1 208 ? -3.290 -1.940 -16.439 1.00 77.62 208 TYR A CA 1
ATOM 1657 C C . TYR A 1 208 ? -3.985 -0.877 -17.294 1.00 77.62 208 TYR A C 1
ATOM 1659 O O . TYR A 1 208 ? -3.299 -0.196 -18.059 1.00 77.62 208 TYR A O 1
ATOM 1667 N N . PRO A 1 209 ? -5.310 -0.679 -17.151 1.00 79.69 209 PRO A N 1
ATOM 1668 C CA . PRO A 1 209 ? -6.048 0.338 -17.908 1.00 79.69 209 PRO A CA 1
ATOM 1669 C C . PRO A 1 209 ? -5.478 1.759 -17.782 1.00 79.69 209 PRO A C 1
ATOM 1671 O O . PRO A 1 209 ? -5.611 2.565 -18.697 1.00 79.69 209 PRO A O 1
ATOM 1674 N N . GLU A 1 210 ? -4.831 2.068 -16.657 1.00 80.56 210 GLU A N 1
ATOM 1675 C CA . GLU A 1 210 ? -4.236 3.374 -16.359 1.00 80.56 210 GLU A CA 1
ATOM 1676 C C . GLU A 1 210 ? -2.797 3.521 -16.865 1.00 80.56 210 GLU A C 1
ATOM 1678 O O . GLU A 1 210 ? -2.192 4.582 -16.687 1.00 80.56 210 GLU A O 1
ATOM 1683 N N . MET A 1 211 ? -2.217 2.466 -17.450 1.00 82.56 211 MET A N 1
ATOM 1684 C CA . MET A 1 211 ? -0.863 2.518 -17.991 1.00 82.56 211 MET A CA 1
ATOM 1685 C C . MET A 1 211 ? -0.818 3.380 -19.252 1.00 82.56 211 MET A C 1
ATOM 1687 O O . MET A 1 211 ? -1.725 3.341 -20.085 1.00 82.56 211 MET A O 1
ATOM 1691 N N . PRO A 1 212 ? 0.257 4.160 -19.432 1.00 86.81 212 PRO A N 1
ATOM 1692 C CA . PRO A 1 212 ? 0.377 5.029 -20.584 1.00 86.81 212 PRO A CA 1
ATOM 1693 C C . PRO A 1 212 ? 0.724 4.217 -21.836 1.00 86.81 212 PRO A C 1
ATOM 1695 O O . PRO A 1 212 ? 1.196 3.081 -21.771 1.00 86.81 212 PRO A O 1
ATOM 1698 N N . ASN A 1 213 ? 0.622 4.858 -22.998 1.00 87.50 213 ASN A N 1
ATOM 1699 C CA . ASN A 1 213 ? 1.299 4.349 -24.182 1.00 87.50 213 ASN A CA 1
ATOM 1700 C C . ASN A 1 213 ? 2.824 4.422 -23.971 1.00 87.50 213 ASN A C 1
ATOM 1702 O O . ASN A 1 213 ? 3.392 5.506 -23.822 1.00 87.50 213 ASN A O 1
ATOM 1706 N N . TRP A 1 214 ? 3.493 3.270 -23.993 1.00 86.25 214 TRP A N 1
ATOM 1707 C CA . TRP A 1 214 ? 4.936 3.156 -23.759 1.00 86.25 214 TRP A CA 1
ATOM 1708 C C . TRP A 1 214 ? 5.808 3.797 -24.848 1.00 86.25 214 TRP A C 1
ATOM 1710 O O . TRP A 1 214 ? 6.983 4.046 -24.598 1.00 86.25 214 TRP A O 1
ATOM 1720 N N . ALA A 1 215 ? 5.240 4.135 -26.011 1.00 89.44 215 ALA A N 1
ATOM 1721 C CA . ALA A 1 215 ? 5.920 4.918 -27.046 1.00 89.44 215 ALA A CA 1
ATOM 1722 C C . ALA A 1 215 ? 6.072 6.411 -26.685 1.00 89.44 215 ALA A C 1
ATOM 1724 O O . ALA A 1 215 ? 6.819 7.135 -27.342 1.00 89.44 215 ALA A O 1
ATOM 1725 N N . MET A 1 216 ? 5.359 6.898 -25.664 1.00 91.19 216 MET A N 1
ATOM 1726 C CA . MET A 1 216 ? 5.447 8.286 -25.210 1.00 91.19 216 MET A CA 1
ATOM 1727 C C . MET A 1 216 ? 6.749 8.553 -24.432 1.00 91.19 216 MET A C 1
ATOM 1729 O O . MET A 1 216 ? 7.250 7.666 -23.730 1.00 91.19 216 MET A O 1
ATOM 1733 N N . PRO A 1 217 ? 7.278 9.794 -24.462 1.00 94.19 217 PRO A N 1
ATOM 1734 C CA . PRO A 1 217 ? 8.430 10.155 -23.642 1.00 94.19 217 PRO A CA 1
ATOM 1735 C C . PRO A 1 217 ? 8.117 10.004 -22.137 1.00 94.19 217 PRO A C 1
ATOM 1737 O O . PRO A 1 217 ? 6.956 10.152 -21.742 1.00 94.19 217 PRO A O 1
ATOM 1740 N N . PRO A 1 218 ? 9.125 9.731 -21.278 1.00 91.62 218 PRO A N 1
ATOM 1741 C CA . PRO A 1 218 ? 8.932 9.487 -19.843 1.00 91.62 218 PRO A CA 1
ATOM 1742 C C . PRO A 1 218 ? 8.065 10.528 -19.125 1.00 91.62 218 PRO A C 1
ATOM 1744 O O . PRO A 1 218 ? 7.152 10.153 -18.397 1.00 91.62 218 PRO A O 1
ATOM 1747 N N . GLU A 1 219 ? 8.268 11.820 -19.391 1.00 92.62 219 GLU A N 1
ATOM 1748 C CA . GLU A 1 219 ? 7.481 12.877 -18.741 1.00 92.62 219 GLU A CA 1
ATOM 1749 C C . GLU A 1 219 ? 6.004 12.861 -19.166 1.00 92.62 219 GLU A C 1
ATOM 1751 O O . GLU A 1 219 ? 5.112 13.042 -18.341 1.00 92.62 219 GLU A O 1
ATOM 1756 N N . ALA A 1 220 ? 5.713 12.571 -20.438 1.00 92.69 220 ALA A N 1
ATOM 1757 C CA . ALA A 1 220 ? 4.332 12.439 -20.905 1.00 92.69 220 ALA A CA 1
ATOM 1758 C C . ALA A 1 220 ? 3.645 11.210 -20.287 1.00 92.69 220 ALA A C 1
ATOM 1760 O O . ALA A 1 220 ? 2.471 11.281 -19.921 1.00 92.69 220 ALA A O 1
ATOM 1761 N N . ARG A 1 221 ? 4.388 10.108 -20.110 1.00 93.44 221 ARG A N 1
ATOM 1762 C CA . ARG A 1 221 ? 3.920 8.910 -19.396 1.00 93.44 221 ARG A CA 1
ATOM 1763 C C . ARG A 1 221 ? 3.595 9.227 -17.936 1.00 93.44 221 ARG A C 1
ATOM 1765 O O . ARG A 1 221 ? 2.494 8.923 -17.480 1.00 93.44 221 ARG A O 1
ATOM 1772 N N . ALA A 1 222 ? 4.504 9.904 -17.235 1.00 92.31 222 ALA A N 1
ATOM 1773 C CA . ALA A 1 222 ? 4.295 10.345 -15.859 1.00 92.31 222 ALA A CA 1
ATOM 1774 C C . ALA A 1 222 ? 3.091 11.296 -15.742 1.00 92.31 222 ALA A C 1
ATOM 1776 O O . ALA A 1 222 ? 2.261 11.136 -14.848 1.00 92.31 222 ALA A O 1
ATOM 1777 N N . GLY A 1 223 ? 2.950 12.251 -16.668 1.00 91.75 223 GLY A N 1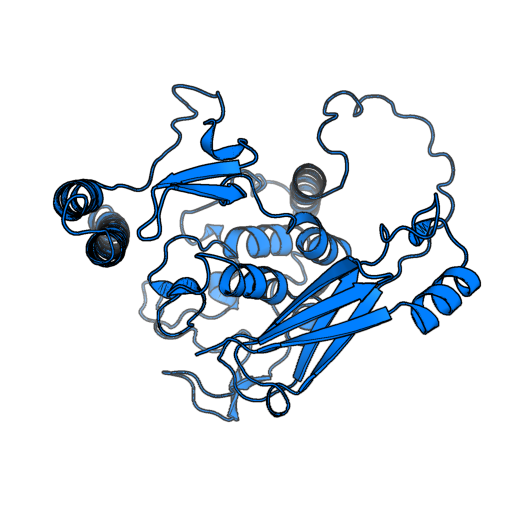
ATOM 1778 C CA . GLY A 1 223 ? 1.808 13.163 -16.739 1.00 91.75 223 GLY A CA 1
ATOM 1779 C C . GLY A 1 223 ? 0.471 12.444 -16.938 1.00 91.75 223 GLY A C 1
ATOM 1780 O O . GLY A 1 223 ? -0.494 12.753 -16.237 1.00 91.75 223 GLY A O 1
ATOM 1781 N N . HIS A 1 224 ? 0.425 11.454 -17.835 1.00 90.94 224 HIS A N 1
ATOM 1782 C CA . HIS A 1 224 ? -0.759 10.626 -18.070 1.00 90.94 224 HIS A CA 1
ATOM 1783 C C . HIS A 1 224 ? -1.181 9.871 -16.805 1.00 90.94 224 HIS A C 1
ATOM 1785 O O . HIS A 1 224 ? -2.317 10.013 -16.351 1.00 90.94 224 HIS A O 1
ATOM 1791 N N . VAL A 1 225 ? -0.263 9.116 -16.194 1.00 87.56 225 VAL A N 1
ATOM 1792 C CA . VAL A 1 225 ? -0.581 8.312 -15.004 1.00 87.56 225 VAL A CA 1
ATOM 1793 C C . VAL A 1 225 ? -0.938 9.200 -13.815 1.00 87.56 225 VAL A C 1
ATOM 1795 O O . VAL A 1 225 ? -1.875 8.897 -13.081 1.00 87.56 225 VAL A O 1
ATOM 1798 N N . ARG A 1 226 ? -0.283 10.355 -13.654 1.00 89.38 226 ARG A N 1
ATOM 1799 C CA . ARG A 1 226 ? -0.646 11.338 -12.622 1.00 89.38 226 ARG A CA 1
ATOM 1800 C C . ARG A 1 226 ? -2.084 11.836 -12.785 1.00 89.38 226 ARG A C 1
ATOM 1802 O O . ARG A 1 226 ? -2.784 12.004 -11.789 1.00 89.38 226 ARG A O 1
ATOM 1809 N N . ALA A 1 227 ? -2.550 12.042 -14.018 1.00 84.44 227 ALA A N 1
ATOM 1810 C CA . ALA A 1 227 ? -3.941 12.408 -14.279 1.00 84.44 227 ALA A CA 1
ATOM 1811 C C . ALA A 1 227 ? -4.915 11.281 -13.890 1.00 84.44 227 ALA A C 1
ATOM 1813 O O . ALA A 1 227 ? -5.925 11.559 -13.240 1.00 84.44 227 ALA A O 1
ATOM 1814 N N . GLN A 1 228 ? -4.583 10.022 -14.202 1.00 80.94 228 GLN A N 1
ATOM 1815 C CA . GLN A 1 228 ? -5.371 8.853 -13.785 1.00 80.94 228 GLN A CA 1
ATOM 1816 C C . GLN A 1 228 ? -5.435 8.732 -12.258 1.00 80.94 228 GLN A C 1
ATOM 1818 O O . GLN A 1 228 ? -6.515 8.627 -11.684 1.00 80.94 228 GLN A O 1
ATOM 1823 N N . VAL A 1 229 ? -4.293 8.843 -11.575 1.00 79.56 229 VAL A N 1
ATOM 1824 C CA . VAL A 1 229 ? -4.207 8.814 -10.107 1.00 79.56 229 VAL A CA 1
ATOM 1825 C C . VAL A 1 229 ? -5.061 9.915 -9.478 1.00 79.56 229 VAL A C 1
ATOM 1827 O O . VAL A 1 229 ? -5.824 9.650 -8.547 1.00 79.56 229 VAL A O 1
ATOM 1830 N N . ASN A 1 230 ? -4.988 11.141 -10.000 1.00 80.25 230 ASN A N 1
ATOM 1831 C CA . ASN A 1 230 ? -5.815 12.246 -9.521 1.00 80.25 230 ASN A CA 1
ATOM 1832 C C . ASN A 1 230 ? -7.308 11.961 -9.730 1.00 80.25 230 ASN A C 1
ATOM 1834 O O . ASN A 1 230 ? -8.104 12.221 -8.830 1.00 80.25 230 ASN A O 1
ATOM 1838 N N . SER A 1 231 ? -7.690 11.396 -10.875 1.00 75.62 231 SER A N 1
ATOM 1839 C CA . SER A 1 231 ? -9.074 10.998 -11.144 1.00 75.62 231 SER A CA 1
ATOM 1840 C C . SER A 1 231 ? -9.555 9.891 -10.195 1.00 75.62 231 SER A C 1
ATOM 1842 O O . SER A 1 231 ? -10.641 9.965 -9.637 1.00 75.62 231 SER A O 1
ATOM 1844 N N . LEU A 1 232 ? -8.743 8.877 -9.917 1.00 70.00 232 LEU A N 1
ATOM 1845 C CA . LEU A 1 232 ? -9.193 7.738 -9.114 1.00 70.00 232 LEU A CA 1
ATOM 1846 C C . LEU A 1 232 ? -9.215 8.027 -7.606 1.00 70.00 232 LEU A C 1
ATOM 1848 O O . LEU A 1 232 ? -10.114 7.561 -6.887 1.00 70.00 232 LEU A O 1
ATOM 1852 N N . TYR A 1 233 ? -8.222 8.779 -7.122 1.00 71.94 233 TYR A N 1
ATOM 1853 C CA . TYR A 1 233 ? -7.887 8.831 -5.698 1.00 71.94 233 TYR A CA 1
ATOM 1854 C C . TYR A 1 233 ? -8.006 10.219 -5.050 1.00 71.94 233 TYR A C 1
ATOM 1856 O O . TYR A 1 233 ? -8.055 10.299 -3.819 1.00 71.94 233 TYR A O 1
ATOM 1864 N N . SER A 1 234 ? -8.117 11.311 -5.819 1.00 71.38 234 SER A N 1
ATOM 1865 C CA . SER A 1 234 ? -8.365 12.635 -5.228 1.00 71.38 234 SER A CA 1
ATOM 1866 C C . SER A 1 234 ? -9.832 12.794 -4.785 1.00 71.38 234 SER A C 1
ATOM 1868 O O . SER A 1 234 ? -10.756 12.216 -5.363 1.00 71.38 234 SER A O 1
ATOM 1870 N N . LYS A 1 235 ? -10.089 13.587 -3.732 1.00 58.44 235 LYS A N 1
ATOM 1871 C CA . LYS A 1 235 ? -11.467 13.953 -3.353 1.00 58.44 235 LYS A CA 1
ATOM 1872 C C . LYS A 1 235 ? -12.033 14.916 -4.411 1.00 58.44 235 LYS A C 1
ATOM 1874 O O . LYS A 1 235 ? -11.564 16.047 -4.491 1.00 58.44 235 LYS A O 1
ATOM 1879 N N . GLY A 1 236 ? -13.065 14.495 -5.151 1.00 50.56 236 GLY A N 1
ATOM 1880 C CA . GLY A 1 236 ? -13.823 15.355 -6.080 1.00 50.56 236 GLY A CA 1
ATOM 1881 C C . GLY A 1 236 ? -14.027 14.812 -7.499 1.00 50.56 236 GLY A C 1
ATOM 1882 O O . GLY A 1 236 ? -14.698 15.458 -8.294 1.00 50.56 236 GLY A O 1
ATOM 1883 N N . ALA A 1 237 ? -13.519 13.626 -7.831 1.00 37.69 237 ALA A N 1
ATOM 1884 C CA . ALA A 1 237 ? -13.531 13.091 -9.195 1.00 37.69 237 ALA A CA 1
ATOM 1885 C C . ALA A 1 237 ? -14.880 12.547 -9.725 1.00 37.69 237 ALA A C 1
ATOM 1887 O O . ALA A 1 237 ? -14.900 11.730 -10.638 1.00 37.69 237 ALA A O 1
ATOM 1888 N N . ASN A 1 238 ? -16.010 13.035 -9.204 1.00 35.03 238 ASN A N 1
ATOM 1889 C CA . ASN A 1 238 ? -17.329 12.835 -9.822 1.00 35.03 238 ASN A CA 1
ATOM 1890 C C . ASN A 1 238 ? -17.782 14.041 -10.669 1.00 35.03 238 ASN A C 1
ATOM 1892 O O . ASN A 1 238 ? -18.946 14.116 -11.051 1.00 35.03 238 ASN A O 1
ATOM 1896 N N . SER A 1 239 ? -16.897 14.985 -11.004 1.00 34.16 239 SER A N 1
ATOM 1897 C CA . SER A 1 239 ? -17.202 16.068 -11.950 1.00 34.16 239 SER A CA 1
ATOM 1898 C C . SER A 1 239 ? -16.260 16.066 -13.158 1.00 34.16 239 SER A C 1
ATOM 1900 O O . SER A 1 239 ? -15.515 17.012 -13.404 1.00 34.16 239 SER A O 1
ATOM 1902 N N . LEU A 1 240 ? -16.395 15.042 -14.010 1.00 35.75 240 LEU A N 1
ATOM 1903 C CA . LEU A 1 240 ? -15.931 15.080 -15.411 1.00 35.75 240 LEU A CA 1
ATOM 1904 C C . LEU A 1 240 ? -16.423 16.339 -16.174 1.00 35.75 240 LEU A C 1
ATOM 1906 O O . LEU A 1 240 ? -15.854 16.701 -17.197 1.00 35.75 240 LEU A O 1
ATOM 1910 N N . GLY A 1 241 ? -17.431 17.055 -15.657 1.00 30.83 241 GLY A N 1
ATOM 1911 C CA . GLY A 1 241 ? -17.952 18.308 -16.216 1.00 30.83 241 GLY A CA 1
ATOM 1912 C C . GLY A 1 241 ? -17.203 19.605 -15.862 1.00 30.83 241 GLY A C 1
ATOM 1913 O O . GLY A 1 241 ? -17.629 20.659 -16.322 1.00 30.83 241 GLY A O 1
ATOM 1914 N N . GLN A 1 242 ? -16.123 19.593 -15.066 1.00 35.75 242 GLN A N 1
ATOM 1915 C CA . GLN A 1 242 ? -15.422 20.833 -14.659 1.00 35.75 242 GLN A CA 1
ATOM 1916 C C . GLN A 1 242 ? -14.044 21.063 -15.305 1.00 35.75 242 GLN A C 1
ATOM 1918 O O . GLN A 1 242 ? -13.418 22.091 -15.049 1.00 35.75 242 GLN A O 1
ATOM 1923 N N . MET A 1 243 ? -13.587 20.177 -16.196 1.00 34.06 243 MET A N 1
ATOM 1924 C CA . MET A 1 243 ? -12.273 20.302 -16.855 1.00 34.06 243 MET A CA 1
ATOM 1925 C C . MET A 1 243 ? -12.167 21.412 -17.918 1.00 34.06 243 MET A C 1
ATOM 1927 O O . MET A 1 243 ? -11.071 21.650 -18.416 1.00 34.06 243 MET A O 1
ATOM 1931 N N . LEU A 1 244 ? -13.254 22.116 -18.264 1.00 34.88 244 LEU A N 1
ATOM 1932 C CA . LEU A 1 244 ? -13.233 23.158 -19.306 1.00 34.88 244 LEU A CA 1
ATOM 1933 C C . LEU A 1 244 ? -13.226 24.605 -18.796 1.00 34.88 244 LEU A C 1
ATOM 1935 O O . LEU A 1 244 ? -13.235 25.525 -19.610 1.00 34.88 244 LEU A O 1
ATOM 1939 N N . SER A 1 245 ? -13.147 24.850 -17.487 1.00 31.41 245 SER A N 1
ATOM 1940 C CA . SER A 1 245 ? -13.026 26.222 -16.986 1.00 31.41 245 SER A CA 1
ATOM 1941 C C . SER A 1 245 ? -11.588 26.517 -16.572 1.00 31.41 245 SER A C 1
ATOM 1943 O O . SER A 1 245 ? -11.218 26.376 -15.408 1.00 31.41 245 SER A O 1
ATOM 1945 N N . PHE A 1 246 ? -10.774 26.971 -17.528 1.00 39.94 246 PHE A N 1
ATOM 1946 C CA . PHE A 1 246 ? -9.527 27.684 -17.245 1.00 39.94 246 PHE A CA 1
ATOM 1947 C C . PHE A 1 246 ? -9.859 29.022 -16.564 1.00 39.94 246 PHE A C 1
ATOM 1949 O O . PHE A 1 246 ? -9.797 30.085 -17.177 1.00 39.94 246 PHE A O 1
ATOM 1956 N N . SER A 1 247 ? -10.246 28.992 -15.286 1.00 36.12 247 SER A N 1
ATOM 1957 C CA . SER A 1 247 ? -10.257 30.204 -14.475 1.00 36.12 247 SER A CA 1
ATOM 1958 C C . SER A 1 247 ? -8.819 30.490 -14.068 1.00 36.12 247 SER A C 1
ATOM 1960 O O . SER A 1 247 ? -8.185 29.663 -13.408 1.00 36.12 247 SER A O 1
ATOM 1962 N N . THR A 1 248 ? -8.322 31.656 -14.473 1.00 38.66 248 THR A N 1
ATOM 1963 C CA . THR A 1 248 ? -7.097 32.297 -13.985 1.00 38.66 248 THR A CA 1
ATOM 1964 C C . THR A 1 248 ? -6.818 31.908 -12.538 1.00 38.66 248 THR A C 1
ATOM 1966 O O . THR A 1 248 ? -7.653 32.167 -11.669 1.00 38.66 248 THR A O 1
ATOM 1969 N N . ALA A 1 249 ? -5.675 31.258 -12.301 1.00 41.56 249 ALA A N 1
ATOM 1970 C CA . ALA A 1 249 ? -5.267 30.751 -11.000 1.00 41.56 249 ALA A CA 1
ATOM 1971 C C . ALA A 1 249 ? -5.311 31.872 -9.950 1.00 41.56 249 ALA A C 1
ATOM 1973 O O . ALA A 1 249 ? -4.370 32.652 -9.797 1.00 41.56 249 ALA A O 1
ATOM 1974 N N . SER A 1 250 ? -6.424 31.949 -9.216 1.00 46.38 250 SER A N 1
ATOM 1975 C CA . SER A 1 250 ? -6.467 32.645 -7.940 1.00 46.38 250 SER A CA 1
ATOM 1976 C C . SER A 1 250 ? -5.401 31.985 -7.083 1.00 46.38 250 SER A C 1
ATOM 1978 O O . SER A 1 250 ? -5.408 30.763 -6.928 1.00 46.38 250 SER A O 1
ATOM 1980 N N . ARG A 1 251 ? -4.435 32.780 -6.618 1.00 47.09 251 ARG A N 1
ATOM 1981 C CA . ARG A 1 251 ? -3.297 32.332 -5.814 1.00 47.09 251 ARG A CA 1
ATOM 1982 C C . ARG A 1 251 ? -3.854 31.529 -4.639 1.00 47.09 251 ARG A C 1
ATOM 1984 O O . ARG A 1 251 ? -4.364 32.111 -3.684 1.00 47.09 251 ARG A O 1
ATOM 1991 N N . SER A 1 252 ? -3.841 30.199 -4.749 1.00 59.91 252 SER A N 1
ATOM 1992 C CA . SER A 1 252 ? -4.469 29.337 -3.755 1.00 59.91 252 SER A CA 1
ATOM 1993 C C . SER A 1 252 ? -3.807 29.638 -2.421 1.00 59.91 252 SER A C 1
ATOM 1995 O O . SER A 1 252 ? -2.581 29.542 -2.310 1.00 59.91 252 SER A O 1
ATOM 1997 N N . LYS A 1 253 ? -4.596 30.058 -1.431 1.00 66.38 253 LYS A N 1
ATOM 1998 C CA . LYS A 1 253 ? -4.096 30.330 -0.084 1.00 66.38 253 LYS A CA 1
ATOM 1999 C C . LYS A 1 253 ? -3.307 29.103 0.377 1.00 66.38 253 LYS A C 1
ATOM 2001 O O . LYS A 1 253 ? -3.824 27.990 0.284 1.00 66.38 253 LYS A O 1
ATOM 2006 N N . ALA A 1 254 ? -2.060 29.300 0.808 1.00 69.81 254 ALA A N 1
ATOM 2007 C CA . ALA A 1 254 ? -1.246 28.206 1.322 1.00 69.81 254 ALA A CA 1
ATOM 2008 C C . ALA A 1 254 ? -2.015 27.524 2.462 1.00 69.81 254 ALA A C 1
ATOM 2010 O O . ALA A 1 254 ? -2.468 28.196 3.391 1.00 69.81 254 ALA A O 1
ATOM 2011 N N . ARG A 1 255 ? -2.220 26.212 2.344 1.00 72.31 255 ARG A N 1
ATOM 2012 C CA . ARG A 1 255 ? -2.891 25.398 3.358 1.00 72.31 255 ARG A CA 1
ATOM 2013 C C . ARG A 1 255 ? -1.853 24.596 4.118 1.00 72.31 255 ARG A C 1
ATOM 2015 O O . ARG A 1 255 ? -0.870 24.142 3.535 1.00 72.31 255 ARG A O 1
ATOM 2022 N N . HIS A 1 256 ? -2.087 24.419 5.410 1.00 81.31 256 HIS A N 1
ATOM 2023 C CA . HIS A 1 256 ? -1.279 23.511 6.206 1.00 81.31 256 HIS A CA 1
ATOM 2024 C C . HIS A 1 256 ? -1.635 22.063 5.867 1.00 81.31 256 HIS A C 1
ATOM 2026 O O . HIS A 1 256 ? -2.791 21.756 5.574 1.00 81.31 256 HIS A O 1
ATOM 2032 N N . TYR A 1 257 ? -0.624 21.194 5.905 1.00 82.12 257 TYR A N 1
ATOM 2033 C CA . TYR A 1 257 ? -0.784 19.757 5.734 1.00 82.12 257 TYR A CA 1
ATOM 2034 C C . TYR A 1 257 ? -0.359 19.045 7.020 1.00 82.12 257 TYR A C 1
ATOM 2036 O O . TYR A 1 257 ? 0.827 18.875 7.281 1.00 82.12 257 TYR A O 1
ATOM 2044 N N . TYR A 1 258 ? -1.332 18.665 7.844 1.00 86.69 258 TYR A N 1
ATOM 2045 C CA . TYR A 1 258 ? -1.118 17.938 9.098 1.00 86.69 258 TYR A CA 1
ATOM 2046 C C . TYR A 1 258 ? -1.057 16.417 8.904 1.00 86.69 258 TYR A C 1
ATOM 2048 O O . TYR A 1 258 ? -1.963 15.840 8.298 1.00 86.69 258 TYR A O 1
ATOM 2056 N N . THR A 1 259 ? -0.044 15.757 9.462 1.00 85.94 259 THR A N 1
ATOM 2057 C CA . THR A 1 259 ? 0.037 14.291 9.537 1.00 85.94 259 THR A CA 1
ATOM 2058 C C . THR A 1 259 ? 0.263 13.833 10.970 1.00 85.94 259 THR A C 1
ATOM 2060 O O . THR A 1 259 ? 0.873 14.545 11.765 1.00 85.94 259 THR A O 1
ATOM 2063 N N . ALA A 1 260 ? -0.252 12.651 11.301 1.00 86.81 260 ALA A N 1
ATOM 2064 C CA . ALA A 1 260 ? 0.136 11.909 12.490 1.00 86.81 260 ALA A CA 1
ATOM 2065 C C . ALA A 1 260 ? 1.140 10.831 12.081 1.00 86.81 260 ALA A C 1
ATOM 2067 O O . ALA A 1 260 ? 0.788 9.919 11.334 1.00 86.81 260 ALA A O 1
ATOM 2068 N N . GLU A 1 261 ? 2.369 10.945 12.573 1.00 86.88 261 GLU A N 1
ATOM 2069 C CA . GLU A 1 261 ? 3.377 9.896 12.446 1.00 86.88 261 GLU A CA 1
ATOM 2070 C C . GLU A 1 261 ? 3.250 8.951 13.643 1.00 86.88 261 GLU A C 1
ATOM 2072 O O . GLU A 1 261 ? 3.335 9.390 14.792 1.00 86.88 261 GLU A O 1
ATOM 2077 N N . ILE A 1 262 ? 3.034 7.665 13.383 1.00 85.38 262 ILE A N 1
ATOM 2078 C CA . ILE A 1 262 ? 3.010 6.626 14.416 1.00 85.38 262 ILE A CA 1
ATOM 2079 C C . ILE A 1 262 ? 4.207 5.719 14.168 1.00 85.38 262 ILE A C 1
ATOM 2081 O O . ILE A 1 262 ? 4.348 5.163 13.079 1.00 85.38 262 ILE A O 1
ATOM 2085 N N . VAL A 1 263 ? 5.051 5.579 15.186 1.00 87.88 263 VAL A N 1
ATOM 2086 C CA . VAL A 1 263 ? 6.226 4.706 15.197 1.00 87.88 263 VAL A CA 1
ATOM 2087 C C . VAL A 1 263 ? 6.041 3.725 16.340 1.00 87.88 263 VAL A C 1
ATOM 2089 O O . VAL A 1 263 ? 5.792 4.142 17.469 1.00 87.88 263 VAL A O 1
ATOM 2092 N N . VAL A 1 264 ? 6.140 2.434 16.046 1.00 88.31 264 VAL A N 1
ATOM 2093 C CA . VAL A 1 264 ? 5.942 1.378 17.036 1.00 88.31 264 VAL A CA 1
ATOM 2094 C C . VAL A 1 264 ? 6.998 0.297 16.876 1.00 88.31 264 VAL A C 1
ATOM 2096 O O . VAL A 1 264 ? 7.333 -0.088 15.753 1.00 88.31 264 VAL A O 1
ATOM 2099 N N . ASP A 1 265 ? 7.511 -0.204 17.995 1.00 89.44 265 ASP A N 1
ATOM 2100 C CA . ASP A 1 265 ? 8.281 -1.442 17.998 1.00 89.44 265 ASP A CA 1
ATOM 2101 C C . ASP A 1 265 ? 7.309 -2.625 18.018 1.00 89.44 265 ASP A C 1
ATOM 2103 O O . ASP A 1 265 ? 6.451 -2.746 18.894 1.00 89.44 265 ASP A O 1
ATOM 2107 N N . ARG A 1 266 ? 7.415 -3.497 17.016 1.00 88.19 266 ARG A N 1
ATOM 2108 C CA . ARG A 1 266 ? 6.523 -4.649 16.860 1.00 88.19 266 ARG A CA 1
ATOM 2109 C C . ARG A 1 266 ? 6.649 -5.640 18.020 1.00 88.19 266 ARG A C 1
ATOM 2111 O O . ARG A 1 266 ? 5.653 -6.280 18.347 1.00 88.19 266 ARG A O 1
ATOM 2118 N N . SER A 1 267 ? 7.816 -5.707 18.666 1.00 88.38 267 SER A N 1
ATOM 2119 C CA . SER A 1 267 ? 8.065 -6.585 19.816 1.00 88.38 267 SER A CA 1
ATOM 2120 C C . SER A 1 267 ? 7.299 -6.167 21.078 1.00 88.38 267 SER A C 1
ATOM 2122 O O . SER A 1 267 ? 7.019 -7.000 21.939 1.00 88.38 267 SER A O 1
ATOM 2124 N N . GLU A 1 268 ? 6.891 -4.898 21.168 1.00 90.62 268 GLU A N 1
ATOM 2125 C CA . GLU A 1 268 ? 6.103 -4.364 22.285 1.00 90.62 268 GLU A CA 1
ATOM 2126 C C . GLU A 1 268 ? 4.588 -4.522 22.075 1.00 90.62 268 GLU A C 1
ATOM 2128 O O . GLU A 1 268 ? 3.786 -4.197 22.954 1.00 90.62 268 GLU A O 1
ATOM 2133 N N . MET A 1 269 ? 4.172 -5.028 20.911 1.00 88.50 269 MET A N 1
ATOM 2134 C CA . MET A 1 269 ? 2.772 -5.077 20.510 1.00 88.50 269 MET A CA 1
ATOM 2135 C C . MET A 1 269 ? 2.198 -6.493 20.576 1.00 88.50 269 MET A C 1
ATOM 2137 O O . MET A 1 269 ? 2.856 -7.464 20.204 1.00 88.50 269 MET A O 1
ATOM 2141 N N . PRO A 1 270 ? 0.919 -6.651 20.963 1.00 85.75 270 PRO A N 1
ATOM 2142 C CA . PRO A 1 270 ? 0.240 -7.930 20.825 1.00 85.75 270 PRO A CA 1
ATOM 2143 C C . PRO A 1 270 ? -0.068 -8.180 19.340 1.00 85.75 270 PRO A C 1
ATOM 2145 O O . PRO A 1 270 ? -1.036 -7.641 18.809 1.00 85.75 270 PRO A O 1
ATOM 2148 N N . LEU A 1 271 ? 0.762 -8.957 18.645 1.00 84.12 271 LEU A N 1
ATOM 2149 C CA . LEU A 1 271 ? 0.585 -9.263 17.220 1.00 84.12 271 LEU A CA 1
ATOM 2150 C C . LEU A 1 271 ? -0.336 -10.485 16.994 1.00 84.12 271 LEU A C 1
ATOM 2152 O O . LEU A 1 271 ? -0.237 -11.458 17.742 1.00 84.12 271 LEU A O 1
ATOM 2156 N N . PRO A 1 272 ? -1.189 -10.485 15.948 1.00 83.88 272 PRO A N 1
ATOM 2157 C CA . PRO A 1 272 ? -1.560 -9.330 15.132 1.00 83.88 272 PRO A CA 1
ATOM 2158 C C . PRO A 1 272 ? -2.446 -8.343 15.916 1.00 83.88 272 PRO A C 1
ATOM 2160 O O . PRO A 1 272 ? -3.262 -8.740 16.754 1.00 83.88 272 PRO A O 1
ATOM 2163 N N . SER A 1 273 ? -2.328 -7.050 15.609 1.00 84.31 273 SER A N 1
ATOM 2164 C CA . SER A 1 273 ? -3.154 -5.995 16.216 1.00 84.31 273 SER A CA 1
ATOM 2165 C C . SER A 1 273 ? -3.532 -4.8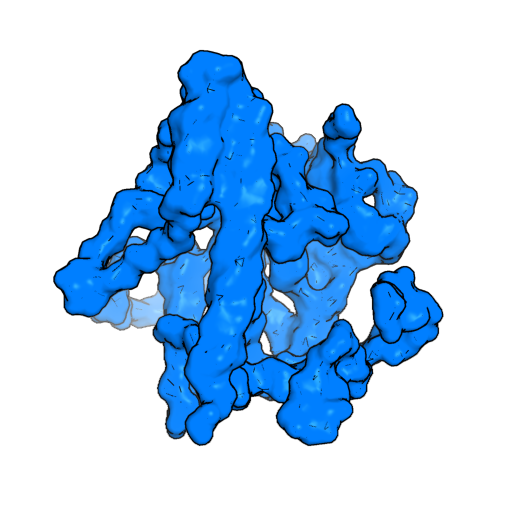96 15.235 1.00 84.31 273 SER A C 1
ATOM 2167 O O . SER A 1 273 ? -2.893 -4.682 14.203 1.00 84.31 273 SER A O 1
ATOM 2169 N N . ILE A 1 274 ? -4.594 -4.173 15.590 1.00 83.19 274 ILE A N 1
ATOM 2170 C CA . ILE A 1 274 ? -5.007 -2.954 14.902 1.00 83.19 274 ILE A CA 1
ATOM 2171 C C . ILE A 1 274 ? -4.949 -1.810 15.905 1.00 83.19 274 ILE A C 1
ATOM 2173 O O . ILE A 1 274 ? -5.710 -1.782 16.875 1.00 83.19 274 ILE A O 1
ATOM 2177 N N . MET A 1 275 ? -4.074 -0.846 15.642 1.00 84.31 275 MET A N 1
ATOM 2178 C CA . MET A 1 275 ? -4.071 0.436 16.336 1.00 84.31 275 MET A CA 1
ATOM 2179 C C . MET A 1 275 ? -5.036 1.388 15.636 1.00 84.31 275 MET A C 1
ATOM 2181 O O . MET A 1 275 ? -5.053 1.478 14.407 1.00 84.31 275 MET A O 1
ATOM 2185 N N . ARG A 1 276 ? -5.856 2.102 16.402 1.00 84.94 276 ARG A N 1
ATOM 2186 C CA . ARG A 1 276 ? -6.790 3.112 15.901 1.00 84.94 276 ARG A CA 1
ATOM 2187 C C . ARG A 1 276 ? -6.323 4.478 16.381 1.00 84.94 276 ARG A C 1
ATOM 2189 O O . ARG A 1 276 ? -6.156 4.688 17.577 1.00 84.94 276 ARG A O 1
ATOM 2196 N N . LEU A 1 277 ? -6.127 5.392 15.437 1.00 86.31 277 LEU A N 1
ATOM 2197 C CA . LEU A 1 277 ? -5.921 6.804 15.723 1.00 86.31 277 LEU A CA 1
ATOM 2198 C C . LEU A 1 277 ? -7.293 7.437 15.911 1.00 86.31 277 LEU A C 1
ATOM 2200 O O . LEU A 1 277 ? -8.081 7.486 14.962 1.00 86.31 277 LEU A O 1
ATOM 2204 N N . VAL A 1 278 ? -7.581 7.895 17.121 1.00 86.88 278 VAL A N 1
ATOM 2205 C CA . VAL A 1 278 ? -8.867 8.481 17.484 1.00 86.88 278 VAL A CA 1
ATOM 2206 C C . VAL A 1 278 ? -8.669 9.959 17.776 1.00 86.88 278 VAL A C 1
ATOM 2208 O O . VAL A 1 278 ? -7.792 10.342 18.545 1.00 86.88 278 VAL A O 1
ATOM 2211 N N . VAL A 1 279 ? -9.481 10.803 17.1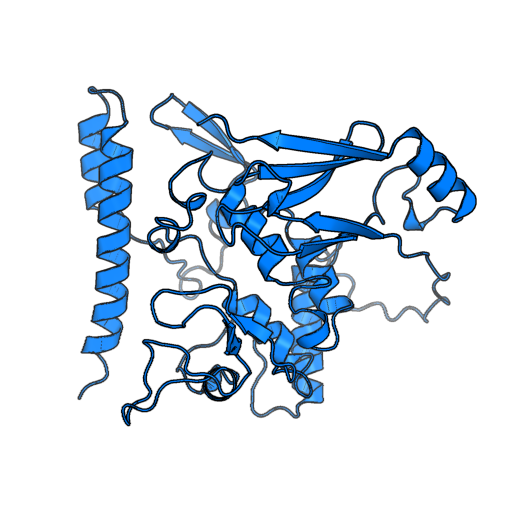43 1.00 87.94 279 VAL A N 1
ATOM 2212 C CA . VAL A 1 279 ? -9.510 12.242 17.403 1.00 87.94 279 VAL A CA 1
ATOM 2213 C C . VAL A 1 279 ? -10.939 12.656 17.706 1.00 87.94 279 VAL A C 1
ATOM 2215 O O . VAL A 1 279 ? -11.831 12.455 16.883 1.00 87.94 279 VAL A O 1
ATOM 2218 N N . GLY A 1 280 ? -11.164 13.211 18.897 1.00 84.50 280 GLY A N 1
ATOM 2219 C CA . GLY A 1 280 ? -12.490 13.674 19.323 1.00 84.50 280 GLY A CA 1
ATOM 2220 C C . GLY A 1 280 ? -13.531 12.549 19.320 1.00 84.50 280 GLY A C 1
ATOM 2221 O O . GLY A 1 280 ? -14.653 12.744 18.861 1.00 84.50 280 GLY A O 1
ATOM 2222 N N . GLY A 1 281 ? -13.130 11.342 19.735 1.00 79.19 281 GLY A N 1
ATOM 2223 C CA . GLY A 1 281 ? -13.982 10.146 19.756 1.00 79.19 281 GLY A CA 1
ATOM 2224 C C . GLY A 1 281 ? -14.230 9.486 18.393 1.00 79.19 281 GLY A C 1
ATOM 2225 O O . GLY A 1 281 ? -14.928 8.480 18.326 1.00 79.19 281 GLY A O 1
ATOM 2226 N N . THR A 1 282 ? -13.660 10.009 17.302 1.00 78.38 282 THR A N 1
ATOM 2227 C CA . THR A 1 282 ? -13.800 9.428 15.957 1.00 78.38 282 THR A CA 1
ATOM 2228 C C . THR A 1 282 ? -12.502 8.762 15.514 1.00 78.38 282 THR A C 1
ATOM 2230 O O . THR A 1 282 ? -11.435 9.363 15.608 1.00 78.38 282 THR A O 1
ATOM 2233 N N . VAL A 1 283 ? -12.578 7.543 14.974 1.00 79.56 283 VAL A N 1
ATOM 2234 C CA . VAL A 1 283 ? -11.419 6.873 14.361 1.00 79.56 283 VAL A CA 1
ATOM 2235 C C . VAL A 1 283 ? -11.067 7.576 13.049 1.00 79.56 283 VAL A C 1
ATOM 2237 O O . VAL A 1 283 ? -11.780 7.439 12.056 1.00 79.56 283 VAL A O 1
ATOM 2240 N N . VAL A 1 284 ? -9.955 8.307 13.037 1.00 77.00 284 VAL A N 1
ATOM 2241 C CA . VAL A 1 284 ? -9.470 9.077 11.877 1.00 77.00 284 VAL A CA 1
ATOM 2242 C C . VAL A 1 284 ? -8.414 8.329 11.063 1.00 77.00 284 VAL A C 1
ATOM 2244 O O . VAL A 1 284 ? -8.114 8.706 9.934 1.00 77.00 284 VAL A O 1
ATOM 2247 N N . GLY A 1 285 ? -7.865 7.246 11.612 1.00 75.00 285 GLY A N 1
ATOM 2248 C CA . GLY A 1 285 ? -6.912 6.387 10.925 1.00 75.00 285 GLY A CA 1
ATOM 2249 C C . GLY A 1 285 ? -6.706 5.071 11.661 1.00 75.00 285 GLY A C 1
ATOM 2250 O O . GLY A 1 285 ? -7.126 4.899 12.805 1.00 75.00 285 GLY A O 1
ATOM 2251 N N . ARG A 1 286 ? -6.092 4.109 10.982 1.00 80.50 286 ARG A N 1
ATOM 2252 C CA . ARG A 1 286 ? -5.786 2.787 11.534 1.00 80.50 286 ARG A CA 1
ATOM 2253 C C . ARG A 1 286 ? -4.361 2.427 11.160 1.00 80.50 286 ARG A C 1
ATOM 2255 O O . ARG A 1 286 ? -3.899 2.887 10.125 1.00 80.50 286 ARG A O 1
ATOM 2262 N N . MET A 1 287 ? -3.716 1.593 11.964 1.00 81.50 287 MET A N 1
ATOM 2263 C CA . MET A 1 287 ? -2.482 0.901 11.623 1.00 81.50 287 MET A CA 1
ATOM 2264 C C . MET A 1 287 ? -2.644 -0.587 11.922 1.00 81.50 287 MET A C 1
ATOM 2266 O O . MET A 1 287 ? -2.877 -0.956 13.070 1.00 81.50 287 MET A O 1
ATOM 2270 N N . ALA A 1 288 ? -2.553 -1.432 10.895 1.00 79.88 288 ALA A N 1
ATOM 2271 C CA . ALA A 1 288 ? -2.556 -2.880 11.061 1.00 79.88 288 ALA A CA 1
ATOM 2272 C C . ALA A 1 288 ? -1.125 -3.404 11.180 1.00 79.88 288 ALA A C 1
ATOM 2274 O O . ALA A 1 288 ? -0.289 -3.165 10.306 1.00 79.88 288 ALA A O 1
ATOM 2275 N N . LEU A 1 289 ? -0.875 -4.150 12.251 1.00 83.75 289 LEU A N 1
ATOM 2276 C CA . LEU A 1 289 ? 0.333 -4.930 12.455 1.00 83.75 289 LEU A CA 1
ATOM 2277 C C . LEU A 1 289 ? -0.026 -6.404 12.259 1.00 83.75 289 LEU A C 1
ATOM 2279 O O . LEU A 1 289 ? -0.683 -7.007 13.108 1.00 83.75 289 LEU A O 1
ATOM 2283 N N . LEU A 1 290 ? 0.377 -6.973 11.121 1.00 81.62 290 LEU A N 1
ATOM 2284 C CA . LEU A 1 290 ? 0.167 -8.394 10.824 1.00 81.62 290 LEU A CA 1
ATOM 2285 C C . LEU A 1 290 ? 1.060 -9.281 11.702 1.00 81.62 290 LEU A C 1
ATOM 2287 O O . LEU A 1 290 ? 1.967 -8.781 12.364 1.00 81.62 290 LEU A O 1
ATOM 2291 N N . GLY A 1 291 ? 0.813 -10.593 11.716 1.00 81.44 291 GLY A N 1
ATOM 2292 C CA . GLY A 1 291 ? 1.504 -11.531 12.615 1.00 81.44 291 GLY A CA 1
ATOM 2293 C C . GLY A 1 291 ? 3.018 -11.659 12.394 1.00 81.44 291 GLY A C 1
ATOM 2294 O O . GLY A 1 291 ? 3.724 -12.119 13.287 1.00 81.44 291 GLY A O 1
ATOM 2295 N N . MET A 1 292 ? 3.527 -11.233 11.235 1.00 80.00 292 MET A N 1
ATOM 2296 C CA . MET A 1 292 ? 4.953 -11.207 10.906 1.00 80.00 292 MET A CA 1
ATOM 2297 C C . MET A 1 292 ? 5.328 -9.905 10.177 1.00 80.00 292 MET A C 1
ATOM 2299 O O . MET A 1 292 ? 4.459 -9.313 9.531 1.00 80.00 292 MET A O 1
ATOM 2303 N N . PRO A 1 293 ? 6.596 -9.455 10.271 1.00 78.75 293 PRO A N 1
ATOM 2304 C CA . PRO A 1 293 ? 7.638 -9.962 11.180 1.00 78.75 293 PRO A CA 1
ATOM 2305 C C . PRO A 1 293 ? 7.269 -9.725 12.658 1.00 78.75 293 PRO A C 1
ATOM 2307 O O . PRO A 1 293 ? 6.426 -8.878 12.949 1.00 78.75 293 PRO A O 1
ATOM 2310 N N . GLN A 1 294 ? 7.831 -10.489 13.599 1.00 81.62 294 GLN A N 1
ATOM 2311 C CA . GLN A 1 294 ? 7.524 -10.303 15.032 1.00 81.62 294 GLN A CA 1
ATOM 2312 C C . GLN A 1 294 ? 8.283 -9.127 15.658 1.00 81.62 294 GLN A C 1
ATOM 2314 O O . GLN A 1 294 ? 7.806 -8.515 16.607 1.00 81.62 294 GLN A O 1
ATOM 2319 N N . GLU A 1 295 ? 9.431 -8.780 15.087 1.00 80.69 295 GLU A N 1
ATOM 2320 C CA . GLU A 1 295 ? 10.325 -7.736 15.579 1.00 80.69 295 GLU A CA 1
ATOM 2321 C C . GLU A 1 295 ? 10.538 -6.654 14.515 1.00 80.69 295 GLU A C 1
ATOM 2323 O O . GLU A 1 295 ? 10.215 -6.835 13.335 1.00 80.69 295 GLU A O 1
ATOM 2328 N N . GLY A 1 296 ? 11.103 -5.527 14.944 1.00 80.56 296 GLY A N 1
ATOM 2329 C CA . GLY A 1 296 ? 11.433 -4.393 14.090 1.00 80.56 296 GLY A CA 1
ATOM 2330 C C . GLY A 1 296 ? 10.487 -3.212 14.276 1.00 80.56 296 GLY A C 1
ATOM 2331 O O . GLY A 1 296 ? 9.405 -3.321 14.849 1.00 80.56 296 GLY A O 1
ATOM 2332 N N . VAL A 1 297 ? 10.914 -2.057 13.772 1.00 82.69 297 VAL A N 1
ATOM 2333 C CA . VAL A 1 297 ? 10.152 -0.810 13.870 1.00 82.69 297 VAL A CA 1
ATOM 2334 C C . VAL A 1 297 ? 9.186 -0.715 12.697 1.00 82.69 297 VAL A C 1
ATOM 2336 O O . VAL A 1 297 ? 9.602 -0.799 11.543 1.00 82.69 297 VAL A O 1
ATOM 2339 N N . ALA A 1 298 ? 7.905 -0.511 12.990 1.00 80.81 298 ALA A N 1
ATOM 2340 C CA . ALA A 1 298 ? 6.888 -0.203 11.998 1.00 80.81 298 ALA A CA 1
ATOM 2341 C C . ALA A 1 298 ? 6.486 1.273 12.103 1.00 80.81 298 ALA A C 1
ATOM 2343 O O . ALA A 1 298 ? 6.193 1.768 13.193 1.00 80.81 298 ALA A O 1
ATOM 2344 N N . THR A 1 299 ? 6.422 1.955 10.959 1.00 80.56 299 THR A N 1
ATOM 2345 C CA . THR A 1 299 ? 6.067 3.378 10.891 1.00 80.56 299 THR A CA 1
ATOM 2346 C C . THR A 1 299 ? 4.964 3.636 9.872 1.00 80.56 299 THR A C 1
ATOM 2348 O O . THR A 1 299 ? 4.928 3.025 8.804 1.00 80.56 299 THR A O 1
ATOM 2351 N N . ILE A 1 300 ? 4.079 4.582 10.181 1.00 75.88 300 ILE A N 1
ATOM 2352 C CA . ILE A 1 300 ? 3.015 5.067 9.297 1.00 75.88 300 ILE A CA 1
ATOM 2353 C C . ILE A 1 300 ? 2.847 6.587 9.435 1.00 75.88 300 ILE A C 1
ATOM 2355 O O . ILE A 1 300 ? 2.894 7.118 10.542 1.00 75.88 300 ILE A O 1
ATOM 2359 N N . SER A 1 301 ? 2.558 7.257 8.314 1.00 79.75 301 SER A N 1
ATOM 2360 C CA . SER A 1 301 ? 2.062 8.638 8.270 1.00 79.75 301 SER A CA 1
ATOM 2361 C C . SER A 1 301 ? 0.570 8.647 7.928 1.00 79.75 301 SER A C 1
ATOM 2363 O O . SER A 1 301 ? 0.161 8.121 6.890 1.00 79.75 301 SER A O 1
ATOM 2365 N N . LEU A 1 302 ? -0.265 9.234 8.788 1.00 79.44 302 LEU A N 1
ATOM 2366 C CA . LEU A 1 302 ? -1.710 9.363 8.575 1.00 79.44 302 LEU A CA 1
ATOM 2367 C C . LEU A 1 302 ? -2.098 10.823 8.308 1.00 79.44 302 LEU A C 1
ATOM 2369 O O . LEU A 1 302 ? -1.859 11.680 9.160 1.00 79.44 302 LEU A O 1
ATOM 2373 N N . PRO A 1 303 ? -2.739 11.144 7.169 1.00 81.00 303 PRO A N 1
ATOM 2374 C CA . PRO A 1 303 ? -3.150 12.511 6.874 1.00 81.00 303 PRO A CA 1
ATOM 2375 C C . PRO A 1 303 ? -4.363 12.938 7.713 1.00 81.00 303 PRO A C 1
ATOM 2377 O O . PRO A 1 303 ? -5.405 12.288 7.688 1.00 81.00 303 PRO A O 1
ATOM 2380 N N . LEU A 1 304 ? -4.273 14.097 8.376 1.00 84.88 304 LEU A N 1
ATOM 2381 C CA . LEU A 1 304 ? -5.315 14.621 9.275 1.00 84.88 304 LEU A CA 1
ATOM 2382 C C . LEU A 1 304 ? -6.160 15.755 8.670 1.00 84.88 304 LEU A C 1
ATOM 2384 O O . LEU A 1 304 ? -6.972 16.364 9.359 1.00 84.88 304 LEU A O 1
ATOM 2388 N N . GLN A 1 305 ? -6.000 16.059 7.377 1.00 83.19 305 GLN A N 1
ATOM 2389 C CA . GLN A 1 305 ? -6.534 17.302 6.788 1.00 83.19 305 GLN A CA 1
ATOM 2390 C C . GLN A 1 305 ? -8.032 17.536 6.988 1.00 83.19 305 GLN A C 1
ATOM 2392 O O . GLN A 1 305 ? -8.456 18.684 7.072 1.00 83.19 305 GLN A O 1
ATOM 2397 N N . GLU A 1 306 ? -8.823 16.466 6.992 1.00 79.06 306 GLU A N 1
ATOM 2398 C CA . GLU A 1 306 ? -10.292 16.522 6.985 1.00 79.06 306 GLU A CA 1
ATOM 2399 C C . GLU A 1 306 ? -10.892 16.274 8.356 1.00 79.06 306 GLU A C 1
ATOM 2401 O O . GLU A 1 306 ? -12.113 16.221 8.465 1.00 79.06 306 GLU A O 1
ATOM 2406 N N . VAL A 1 307 ? -10.059 16.091 9.383 1.00 83.75 307 VAL A N 1
ATOM 2407 C CA . VAL A 1 307 ? -10.572 15.922 10.735 1.00 83.75 307 VAL A CA 1
ATOM 2408 C C . VAL A 1 307 ? -11.331 17.202 11.100 1.00 83.75 307 VAL A C 1
ATOM 2410 O O . VAL A 1 307 ? -10.756 18.297 11.009 1.00 83.75 307 VAL A O 1
ATOM 2413 N N . PRO A 1 308 ? -12.628 17.098 11.429 1.00 83.44 308 PRO A N 1
ATOM 2414 C CA . PRO A 1 308 ? -13.435 18.262 11.734 1.00 83.44 308 PRO A CA 1
ATOM 2415 C C . PRO A 1 308 ? -13.076 18.807 13.119 1.00 83.44 308 PRO A C 1
ATOM 2417 O O . PRO A 1 308 ? -12.921 18.059 14.081 1.00 83.44 308 PRO A O 1
ATOM 2420 N N . ILE A 1 309 ? -12.981 20.130 13.219 1.00 86.00 309 ILE A N 1
ATOM 2421 C CA . ILE A 1 309 ? -12.895 20.880 14.472 1.00 86.00 309 ILE A CA 1
ATOM 2422 C C . ILE A 1 309 ? -14.002 21.938 14.413 1.00 86.00 309 ILE A C 1
ATOM 2424 O O . ILE A 1 309 ? -13.859 22.992 13.786 1.00 86.00 309 ILE A O 1
ATOM 2428 N N . GLY A 1 310 ? -15.148 21.631 15.023 1.00 83.69 310 GLY A N 1
ATOM 2429 C CA . GLY A 1 310 ? -16.374 22.409 14.830 1.00 83.69 310 GLY A CA 1
ATOM 2430 C C . GLY A 1 310 ? -16.840 22.351 13.369 1.00 83.69 310 GLY A C 1
ATOM 2431 O O . GLY A 1 310 ? -16.967 21.270 12.803 1.00 83.69 310 GLY A O 1
ATOM 2432 N N . ASN A 1 311 ? -17.053 23.513 12.745 1.00 83.81 311 ASN A N 1
ATOM 2433 C CA . ASN A 1 311 ? -17.542 23.620 11.359 1.00 83.81 311 ASN A CA 1
ATOM 2434 C C . ASN A 1 311 ? -16.423 23.686 10.302 1.00 83.81 311 ASN A C 1
ATOM 2436 O O . ASN A 1 311 ? -16.701 23.928 9.128 1.00 83.81 311 ASN A O 1
ATOM 2440 N N . GLN A 1 312 ? -15.157 23.540 10.701 1.00 85.88 312 GLN A N 1
ATOM 2441 C CA . GLN A 1 312 ? -14.001 23.630 9.806 1.00 85.88 312 GLN A CA 1
ATOM 2442 C C . GLN A 1 312 ? -13.183 22.340 9.842 1.00 85.88 312 GLN A C 1
ATOM 2444 O O . GLN A 1 312 ? -13.207 21.598 10.819 1.00 85.88 312 GLN A O 1
ATOM 2449 N N . SER A 1 313 ? -12.445 22.072 8.768 1.00 85.44 313 SER A N 1
ATOM 2450 C CA . SER A 1 313 ? -11.446 21.002 8.728 1.00 85.44 313 SER A CA 1
ATOM 2451 C C . SER A 1 313 ? -10.094 21.510 9.233 1.00 85.44 313 SER A C 1
ATOM 2453 O O . SER A 1 313 ? -9.777 22.687 9.056 1.00 85.44 313 SER A O 1
ATOM 2455 N N . MET A 1 314 ? -9.258 20.628 9.791 1.00 88.25 314 MET A N 1
ATOM 2456 C CA . MET A 1 314 ? -7.908 20.984 10.264 1.00 88.25 314 MET A CA 1
ATOM 2457 C C . MET A 1 314 ? -7.084 21.772 9.237 1.00 88.25 314 MET A C 1
ATOM 2459 O O . MET A 1 314 ? -6.445 22.753 9.603 1.00 88.25 314 MET A O 1
ATOM 2463 N N . LYS A 1 315 ? -7.140 21.405 7.950 1.00 84.88 315 LYS A N 1
ATOM 2464 C CA . LYS A 1 315 ? -6.409 22.091 6.862 1.00 84.88 315 LYS A CA 1
ATOM 2465 C C . LYS A 1 315 ? -6.730 23.585 6.707 1.00 84.88 315 LYS A C 1
ATOM 2467 O O . LYS A 1 315 ? -5.943 24.320 6.110 1.00 84.88 315 LYS A O 1
ATOM 2472 N N . ASP A 1 316 ? -7.902 24.009 7.179 1.00 87.56 316 ASP A N 1
ATOM 2473 C CA . ASP A 1 316 ? -8.408 25.378 7.056 1.00 87.56 316 ASP A CA 1
ATOM 2474 C C . ASP A 1 316 ? -8.189 26.192 8.348 1.00 87.56 316 ASP A C 1
ATOM 2476 O O . ASP A 1 316 ? -8.515 27.380 8.398 1.00 87.56 316 ASP A O 1
ATOM 2480 N N . LEU A 1 317 ? -7.607 25.573 9.381 1.00 87.69 317 LEU A N 1
ATOM 2481 C CA . LEU A 1 317 ? -7.353 26.167 10.690 1.00 87.69 317 LEU A CA 1
ATOM 2482 C C . LEU A 1 317 ? -5.872 26.530 10.889 1.00 87.69 317 LEU A C 1
ATOM 2484 O O . LEU A 1 317 ? -4.986 25.915 10.295 1.00 87.69 317 LEU A O 1
ATOM 2488 N N . PRO A 1 318 ? -5.571 27.527 11.742 1.00 89.44 318 PRO A N 1
ATOM 2489 C CA . PRO A 1 318 ? -4.196 27.865 12.084 1.00 89.44 318 PRO A CA 1
ATOM 2490 C C . PRO A 1 318 ? -3.555 26.782 12.978 1.00 89.44 318 PRO A C 1
ATOM 2492 O O . PRO A 1 318 ? -4.250 26.206 13.824 1.00 89.44 318 PRO A O 1
ATOM 2495 N N . PRO A 1 319 ? -2.223 26.569 12.902 1.00 90.50 319 PRO A N 1
ATOM 2496 C CA . PRO A 1 319 ? -1.532 25.508 13.639 1.00 90.50 319 PRO A CA 1
ATOM 2497 C C . PRO A 1 319 ? -1.781 25.523 15.145 1.00 90.50 319 PRO A C 1
ATOM 2499 O O . PRO A 1 319 ? -2.029 24.473 15.723 1.00 90.50 319 PRO A O 1
ATOM 2502 N N . ALA A 1 320 ? -1.802 26.700 15.775 1.00 90.94 320 ALA A N 1
ATOM 2503 C CA . ALA A 1 320 ? -2.034 26.817 17.214 1.00 90.94 320 ALA A CA 1
ATOM 2504 C C . ALA A 1 320 ? -3.384 26.218 17.654 1.00 90.94 320 ALA A C 1
ATOM 2506 O O . ALA A 1 320 ? -3.462 25.573 18.695 1.00 90.94 320 ALA A O 1
ATOM 2507 N N . ARG A 1 321 ? -4.445 26.381 16.848 1.00 90.38 321 ARG A N 1
ATOM 2508 C CA . ARG A 1 321 ? -5.770 25.810 17.147 1.00 90.38 321 ARG A CA 1
ATOM 2509 C C . ARG A 1 321 ? -5.788 24.299 16.956 1.00 90.38 321 ARG A C 1
ATOM 2511 O O . ARG A 1 321 ? -6.389 23.603 17.765 1.00 90.38 321 ARG A O 1
ATOM 2518 N N . VAL A 1 322 ? -5.126 23.810 15.908 1.00 91.00 322 VAL A N 1
ATOM 2519 C CA . VAL A 1 322 ? -5.024 22.372 15.626 1.00 91.00 322 VAL A CA 1
ATOM 2520 C C . VAL A 1 322 ? -4.230 21.662 16.723 1.00 91.00 322 VAL A C 1
ATOM 2522 O O . VAL A 1 322 ? -4.681 20.639 17.223 1.00 91.00 322 VAL A O 1
ATOM 2525 N N . VAL A 1 323 ? -3.095 22.228 17.147 1.00 91.38 323 VAL A N 1
ATOM 2526 C CA . VAL A 1 323 ? -2.247 21.655 18.205 1.00 91.38 323 VAL A CA 1
ATOM 2527 C C . VAL A 1 323 ? -3.000 21.554 19.529 1.00 91.38 323 VAL A C 1
ATOM 2529 O O . VAL A 1 323 ? -3.027 20.472 20.105 1.00 91.38 323 VAL A O 1
ATOM 2532 N N . LEU A 1 324 ? -3.656 22.631 19.976 1.00 92.56 324 LEU A N 1
ATOM 2533 C CA . LEU A 1 324 ? -4.443 22.612 21.217 1.00 92.56 324 LEU A CA 1
ATOM 2534 C C . LEU A 1 324 ? -5.545 21.548 21.175 1.00 92.56 324 LEU A C 1
ATOM 2536 O O . LEU A 1 324 ? -5.707 20.778 22.114 1.00 92.56 324 LEU A O 1
ATOM 2540 N N . PHE A 1 325 ? -6.266 21.459 20.055 1.00 92.44 325 PHE A N 1
ATOM 2541 C CA . PHE A 1 325 ? -7.310 20.455 19.893 1.00 92.44 325 PHE A CA 1
ATOM 2542 C C . PHE A 1 325 ? -6.756 19.025 19.954 1.00 92.44 325 PHE A C 1
ATOM 2544 O O . PHE A 1 325 ? -7.327 18.178 20.638 1.00 92.44 325 PHE A O 1
ATOM 2551 N N . LEU A 1 326 ? -5.639 18.755 19.270 1.00 92.12 326 LEU A N 1
ATOM 2552 C CA . LEU A 1 326 ? -5.000 17.439 19.276 1.00 92.12 326 LEU A CA 1
ATOM 2553 C C . LEU A 1 326 ? -4.467 17.061 20.664 1.00 92.12 326 LEU A C 1
ATOM 2555 O O . LEU A 1 326 ? -4.597 15.906 21.045 1.00 92.12 326 LEU A O 1
ATOM 2559 N N . GLN A 1 327 ? -3.927 18.003 21.440 1.00 92.25 327 GLN A N 1
ATOM 2560 C CA . GLN A 1 327 ? -3.437 17.728 22.799 1.00 92.25 327 GLN A CA 1
ATOM 2561 C C . GLN A 1 327 ? -4.527 17.198 23.739 1.00 92.25 327 GLN A C 1
ATOM 2563 O O . GLN A 1 327 ? -4.236 16.389 24.614 1.00 92.25 327 GLN A O 1
ATOM 2568 N N . GLU A 1 328 ? -5.770 17.635 23.550 1.00 91.81 328 GLU A N 1
ATOM 2569 C CA . GLU A 1 328 ? -6.898 17.235 24.395 1.00 91.81 328 GLU A CA 1
ATOM 2570 C C . GLU A 1 328 ? -7.666 16.026 23.842 1.00 91.81 328 GLU A C 1
ATOM 2572 O O . GLU A 1 328 ? -8.312 15.309 24.601 1.00 91.81 328 GLU A O 1
ATOM 2577 N N . ASN A 1 329 ? -7.630 15.806 22.523 1.00 92.50 329 ASN A N 1
ATOM 2578 C CA . ASN A 1 329 ? -8.568 14.904 21.849 1.00 92.50 329 ASN A CA 1
ATOM 2579 C C . ASN A 1 329 ? -7.910 13.768 21.057 1.00 92.50 329 ASN A C 1
ATOM 2581 O O . ASN A 1 329 ? -8.637 12.922 20.534 1.00 92.50 329 ASN A O 1
ATOM 2585 N N . LEU A 1 330 ? -6.580 13.749 20.921 1.00 93.12 330 LEU A N 1
ATOM 2586 C CA . LEU A 1 330 ? -5.849 12.693 20.222 1.00 93.12 330 LEU A CA 1
ATOM 2587 C C . LEU A 1 330 ? -5.586 11.516 21.159 1.00 93.12 330 LEU A C 1
ATOM 2589 O O . LEU A 1 330 ? -4.946 11.661 22.197 1.00 93.12 330 LEU A O 1
ATOM 2593 N N . THR A 1 331 ? -6.026 10.331 20.757 1.00 93.50 331 THR A N 1
ATOM 2594 C CA . THR A 1 331 ? -5.794 9.085 21.489 1.00 93.50 331 THR A CA 1
ATOM 2595 C C . THR A 1 331 ? -5.422 7.957 20.529 1.00 93.50 331 THR A C 1
ATOM 2597 O O . THR A 1 331 ? -5.772 7.974 19.345 1.00 93.50 331 THR A O 1
ATOM 2600 N N . ILE A 1 332 ? -4.671 6.982 21.043 1.00 91.00 332 ILE A N 1
ATOM 2601 C CA . ILE A 1 332 ? -4.359 5.732 20.350 1.00 91.00 332 ILE A CA 1
ATOM 2602 C C . ILE A 1 332 ? -5.061 4.608 21.097 1.00 91.00 332 ILE A C 1
ATOM 2604 O O . ILE A 1 332 ? -4.817 4.400 22.284 1.00 91.00 332 ILE A O 1
ATOM 2608 N N . GLU A 1 333 ? -5.900 3.861 20.392 1.00 89.00 333 GLU A N 1
ATOM 2609 C CA . GLU A 1 333 ? -6.521 2.652 20.923 1.00 89.00 333 GLU A CA 1
ATOM 2610 C C . GLU A 1 333 ? -5.866 1.424 20.297 1.00 89.00 333 GLU A C 1
ATOM 2612 O O . GLU A 1 333 ? -5.823 1.287 19.072 1.00 89.00 333 GLU A O 1
ATOM 2617 N N . ILE A 1 334 ? -5.384 0.501 21.127 1.00 86.12 334 ILE A N 1
ATOM 2618 C CA . ILE A 1 334 ? -4.755 -0.740 20.669 1.00 86.12 334 ILE A CA 1
ATOM 2619 C C . ILE A 1 334 ? -5.759 -1.880 20.830 1.00 86.12 334 ILE A C 1
ATOM 2621 O O . ILE A 1 334 ? -6.093 -2.286 21.941 1.00 86.12 334 ILE A O 1
ATOM 2625 N N . GLY A 1 335 ? -6.253 -2.402 19.708 1.00 75.75 335 GLY A N 1
ATOM 2626 C CA . GLY A 1 335 ? -7.107 -3.585 19.690 1.00 75.75 335 GLY A CA 1
ATOM 2627 C C . GLY A 1 335 ? -6.281 -4.858 19.533 1.00 75.75 335 GLY A C 1
ATOM 2628 O O . GLY A 1 335 ? -5.627 -5.039 18.503 1.00 75.75 335 GLY A O 1
ATOM 2629 N N . LYS A 1 336 ? -6.352 -5.759 20.518 1.00 66.25 336 LYS A N 1
ATOM 2630 C CA . LYS A 1 336 ? -5.839 -7.131 20.405 1.00 66.25 336 LYS A CA 1
ATOM 2631 C C . LYS A 1 336 ? -6.875 -8.020 19.706 1.00 66.25 336 LYS A C 1
ATOM 2633 O O . LYS A 1 336 ? -8.065 -7.924 20.009 1.00 66.25 336 LYS A O 1
ATOM 2638 N N . ARG A 1 337 ? -6.433 -8.901 18.801 1.00 59.44 337 ARG A N 1
ATOM 2639 C CA . ARG A 1 337 ? -7.272 -9.977 18.247 1.00 59.44 337 ARG A CA 1
ATOM 2640 C C . ARG A 1 337 ? -7.652 -10.938 19.387 1.00 59.44 337 ARG A C 1
ATOM 2642 O O . ARG A 1 337 ? -6.758 -11.443 20.066 1.00 59.44 337 ARG A O 1
ATOM 2649 N N . GLN A 1 338 ? -8.946 -11.155 19.647 1.00 42.62 338 GLN A N 1
ATOM 2650 C CA . GLN A 1 338 ? -9.356 -12.307 20.461 1.00 42.62 338 GLN A CA 1
ATOM 2651 C C . GLN A 1 338 ? -9.070 -13.564 19.633 1.00 42.62 338 GLN A C 1
ATOM 2653 O O . GLN A 1 338 ? -9.419 -13.599 18.451 1.00 42.62 338 GLN A O 1
ATOM 2658 N N . ALA A 1 339 ? -8.316 -14.485 20.237 1.00 37.97 339 ALA A N 1
ATOM 2659 C CA . ALA A 1 339 ? -7.872 -15.732 19.624 1.00 37.97 339 ALA A CA 1
ATOM 2660 C C . ALA A 1 339 ? -9.048 -16.658 19.312 1.00 37.97 339 ALA A C 1
ATOM 2662 O O . ALA A 1 339 ? -10.015 -16.644 20.110 1.00 37.97 339 ALA A O 1
#

Foldseek 3Di:
DPPPVVVVVVQVVLLVLQLVVQCVQLVLADPVCSVVSNVCSNPDDDDDDPCVVPVDDDCLQAPQWDFDQGRVGTDTGGRVNVDDLCLVLLLCCLVPPQAVQCQPQAERHLVWSVLVCQCPPPPPDQCLAPVRVVSDPSDDSPQSLLLSCLLNVVRSFDDDWDFDCDDPPHDGRDIDGQADFPPPDADPVRDGDGNVNPSDVVVVVDDDPQQDDPVDDSVVRSVSSVVVSCCPRPPPNPPPPPPPDPDDDPPPPDWDWDKDKDKDWLLVAQPQKKKFWWFQNRGQDIGTDGRPDSGDMGMYIGTQQQPDDDPHGPRVDDPVVVVVRCVVGIDIDIDHDDD

Secondary structure (DSSP, 8-state):
--SSHHHHHHHHHHHHHHHHHHHHHHHHS-TTTHHHHHHHHHH-------TTT--SPPGGGT-SEEEEEETTEEEEEE-TTS--STHHHHHHHHHH--SHHHHSSSS--THHHHHHHHHHGGGGSGGGSTTTGGGSS----HHHHHHHHHHTGGGSS----EE---BTTB-TT-EE-TTSEEEEEE-TTSPEEEHHHHS-GGGGT---TTPPPTTS-HHHHHHHHHHHHHHHHSTTTT-GGGTT-------PPPPP--EEEEEEEGGGS-SSEEEEEEETTEEEEEEEE-S--SSSEEEEEEE-TT-EETTEEGGGS-HHHHHHHHHHHEEEEEEEPP-